Protein AF-V5H718-F1 (afdb_monomer_lite)

InterPro domains:
  IPR001737 Ribosomal RNA adenine methyltransferase KsgA/Erm [PTHR11727] (4-170)
  IPR029063 S-adenosyl-L-methionine-dependent methyltransferase superfamily [G3DSA:3.40.50.150] (1-74)
  IPR029063 S-adenosyl-L-methionine-dependent methyltransferase superfamily [SSF53335] (8-168)

Secondary structure (DSSP, 8-state):
--SSS-GGGGS----EEEEEEHHHHHHHH--TT-TT-SS--HHHHHHHHHEEEEEEEEEEGGGGPSPP--SSSPPPGGGG--SEEEEEEEEE-STHHHHSSSTTHHHHHHHHHHHHHTTTTSBHHHHHTTTSTT-HHHHHHTT--TT-BGGG--HHHHHHHHHHHHTSTTGGGSHHHHHHHHHHS----------

Organism: Ixodes ricinus (NCBI:txid34613)

Radius of gyration: 19.75 Å; chains: 1; bounding box: 57×36×56 Å

pLDDT: mean 84.83, std 15.21, range [43.97, 97.56]

Structure (mmCIF, N/CA/C/O backbone):
data_AF-V5H718-F1
#
_entry.id   AF-V5H718-F1
#
loop_
_atom_site.group_PDB
_atom_site.id
_atom_site.type_symbol
_atom_site.label_atom_id
_atom_site.label_alt_id
_atom_site.label_comp_id
_atom_site.label_asym_id
_atom_site.label_entity_id
_atom_site.label_seq_id
_atom_site.pdbx_PDB_ins_code
_atom_site.Cartn_x
_atom_site.Cartn_y
_atom_site.Cartn_z
_atom_site.occupancy
_atom_site.B_iso_or_equiv
_atom_site.auth_seq_id
_atom_site.auth_comp_id
_atom_site.auth_asym_id
_atom_site.auth_atom_id
_atom_site.pdbx_PDB_model_num
ATOM 1 N N . MET A 1 1 ? 4.525 -4.507 10.103 1.00 49.56 1 MET A N 1
ATOM 2 C CA . MET A 1 1 ? 3.367 -5.102 9.405 1.00 49.56 1 MET A CA 1
ATOM 3 C C . MET A 1 1 ? 3.676 -5.089 7.905 1.00 49.56 1 MET A C 1
ATOM 5 O O . MET A 1 1 ? 3.555 -4.040 7.304 1.00 49.56 1 MET A O 1
ATOM 9 N N . LEU A 1 2 ? 4.215 -6.086 7.214 1.00 60.34 2 LEU A N 1
ATOM 10 C CA . LEU A 1 2 ? 4.594 -7.463 7.500 1.00 60.34 2 LEU A CA 1
ATOM 11 C C . LEU A 1 2 ? 5.748 -7.776 6.507 1.00 60.34 2 LEU A C 1
ATOM 13 O O . LEU A 1 2 ? 5.466 -8.240 5.416 1.00 60.34 2 LEU A O 1
ATOM 17 N N . PRO A 1 3 ? 7.022 -7.424 6.781 1.00 53.25 3 PRO A N 1
ATOM 18 C CA . PRO A 1 3 ? 8.048 -7.437 5.724 1.00 53.25 3 PRO A CA 1
ATOM 19 C C . PRO A 1 3 ? 8.887 -8.722 5.621 1.00 53.25 3 PRO A C 1
ATOM 21 O O . PRO A 1 3 ? 9.646 -8.843 4.671 1.00 53.25 3 PRO A O 1
ATOM 24 N N . GLN A 1 4 ? 8.827 -9.651 6.586 1.00 62.75 4 GLN A N 1
ATOM 25 C CA . GLN A 1 4 ? 9.784 -10.780 6.648 1.00 62.75 4 GLN A CA 1
ATOM 26 C C . GLN A 1 4 ? 9.208 -12.122 7.133 1.00 62.75 4 GLN A C 1
ATOM 28 O O . GLN A 1 4 ? 9.978 -12.999 7.496 1.00 62.75 4 GLN A O 1
ATOM 33 N N . ARG A 1 5 ? 7.875 -12.309 7.197 1.00 70.06 5 ARG A N 1
ATOM 34 C CA . ARG A 1 5 ? 7.277 -13.485 7.885 1.00 70.06 5 ARG A CA 1
ATOM 35 C C . ARG A 1 5 ? 7.959 -13.755 9.242 1.00 70.06 5 ARG A C 1
ATOM 37 O O . ARG A 1 5 ? 8.278 -14.881 9.593 1.00 70.06 5 ARG A O 1
ATOM 44 N N . ALA A 1 6 ? 8.232 -12.683 9.979 1.00 72.69 6 ALA A N 1
ATOM 45 C CA . ALA A 1 6 ? 8.920 -12.717 11.261 1.00 72.69 6 ALA A CA 1
ATOM 46 C C . ALA A 1 6 ? 7.925 -12.480 12.404 1.00 72.69 6 ALA A C 1
ATOM 48 O O . ALA A 1 6 ? 6.798 -12.021 12.178 1.00 72.69 6 ALA A O 1
ATOM 49 N N . SER A 1 7 ? 8.357 -12.735 13.643 1.00 82.81 7 SER A N 1
ATOM 50 C CA . SER A 1 7 ? 7.518 -12.592 14.842 1.00 82.81 7 SER A CA 1
ATOM 51 C C . SER A 1 7 ? 6.233 -13.433 14.717 1.00 82.81 7 SER A C 1
ATOM 53 O O . SER A 1 7 ? 6.289 -14.576 14.272 1.00 82.81 7 SER A O 1
ATOM 55 N N . LEU A 1 8 ? 5.073 -12.880 15.073 1.00 79.94 8 LEU A N 1
ATOM 56 C CA . LEU A 1 8 ? 3.767 -13.541 14.996 1.00 79.94 8 LEU A CA 1
ATOM 57 C C . LEU A 1 8 ? 3.469 -14.110 13.601 1.00 79.94 8 LEU A C 1
ATOM 59 O O . LEU A 1 8 ? 2.869 -15.171 13.469 1.00 79.94 8 LEU A O 1
ATOM 63 N N . PHE A 1 9 ? 3.955 -13.450 12.552 1.00 78.50 9 PHE A N 1
ATOM 64 C CA . PHE A 1 9 ? 3.712 -13.869 11.176 1.00 78.50 9 PHE A CA 1
ATOM 65 C C . PHE A 1 9 ? 4.605 -15.025 10.707 1.00 78.50 9 PHE A C 1
ATOM 67 O O . PHE A 1 9 ? 4.393 -15.534 9.609 1.00 78.50 9 PHE A O 1
ATOM 74 N N . ALA A 1 10 ? 5.581 -15.452 11.517 1.00 80.62 10 ALA A N 1
ATOM 75 C CA . ALA A 1 10 ? 6.346 -16.676 11.264 1.00 80.62 10 ALA A CA 1
ATOM 76 C C . ALA A 1 10 ? 5.495 -17.937 11.470 1.00 80.62 10 ALA A C 1
ATOM 78 O O . ALA A 1 10 ? 5.764 -18.975 10.876 1.00 80.62 10 ALA A O 1
ATOM 79 N N . ILE A 1 11 ? 4.455 -17.837 12.303 1.00 84.19 11 ILE A N 1
ATOM 80 C CA . ILE A 1 11 ? 3.583 -18.958 12.671 1.00 84.19 11 ILE A CA 1
ATOM 81 C C . ILE A 1 11 ? 2.488 -19.169 11.610 1.00 84.19 11 ILE A C 1
ATOM 83 O O . ILE A 1 11 ? 1.939 -20.259 11.481 1.00 84.19 11 ILE A O 1
ATOM 87 N N . GLY A 1 12 ? 2.188 -18.140 10.814 1.00 82.12 12 GLY A N 1
ATOM 88 C CA . GLY A 1 12 ? 1.227 -18.206 9.720 1.00 82.12 12 GLY A CA 1
ATOM 89 C C . GLY A 1 12 ? 0.388 -16.938 9.598 1.00 82.12 12 GLY A C 1
ATOM 90 O O . GLY A 1 12 ? 0.805 -15.843 9.981 1.00 82.12 12 GLY A O 1
ATOM 91 N N . ARG A 1 13 ? -0.816 -17.093 9.039 1.00 85.62 13 ARG A N 1
ATOM 92 C CA . ARG A 1 13 ? -1.807 -16.018 8.918 1.00 85.62 13 ARG A CA 1
ATOM 93 C C . ARG A 1 13 ? -2.633 -15.963 10.199 1.00 85.62 13 ARG A C 1
ATOM 95 O O . ARG A 1 13 ? -3.529 -16.777 10.385 1.00 85.62 13 ARG A O 1
ATOM 102 N N . ILE A 1 14 ? -2.277 -15.038 11.083 1.00 88.81 14 ILE A N 1
ATOM 103 C CA . ILE A 1 14 ? -2.974 -14.811 12.351 1.00 88.81 14 ILE A CA 1
ATOM 104 C C . ILE A 1 14 ? -3.960 -13.662 12.172 1.00 88.81 14 ILE A C 1
ATOM 106 O O . ILE A 1 14 ? -3.570 -12.590 11.707 1.00 88.81 14 ILE A O 1
ATOM 110 N N . ASP A 1 15 ? -5.206 -13.890 12.568 1.00 91.56 15 ASP A N 1
ATOM 111 C CA . ASP A 1 15 ? -6.230 -12.854 12.629 1.00 91.56 15 ASP A CA 1
ATOM 112 C C . ASP A 1 15 ? -6.002 -11.939 13.837 1.00 91.56 15 ASP A C 1
ATOM 114 O O . ASP A 1 15 ? -5.711 -12.395 14.947 1.00 91.56 15 ASP A O 1
ATOM 118 N N . PHE A 1 16 ? -6.151 -10.631 13.632 1.00 93.38 16 PHE A N 1
ATOM 119 C CA . PHE A 1 16 ? -6.025 -9.640 14.695 1.00 93.38 16 PHE A CA 1
ATOM 120 C C . PHE A 1 16 ? -7.381 -9.040 15.017 1.00 93.38 16 PHE A C 1
ATOM 122 O O . PHE A 1 16 ? -8.020 -8.436 14.161 1.00 93.38 16 PHE A O 1
ATOM 129 N N . LEU A 1 17 ? -7.780 -9.132 16.281 1.00 96.19 17 LEU A N 1
ATOM 130 C CA . LEU A 1 17 ? -8.936 -8.426 16.812 1.00 96.19 17 LEU A CA 1
ATOM 131 C C . LEU A 1 17 ? -8.445 -7.278 17.697 1.00 96.19 17 LEU A C 1
ATOM 133 O O . LEU A 1 17 ? -7.919 -7.509 18.785 1.00 96.19 17 LEU A O 1
ATOM 137 N N . LEU A 1 18 ? -8.565 -6.043 17.208 1.00 94.69 18 LEU A N 1
ATOM 138 C CA . LEU A 1 18 ? -7.927 -4.864 17.798 1.00 94.69 18 LEU A CA 1
ATOM 139 C C . LEU A 1 18 ? -8.934 -3.743 18.049 1.00 94.69 18 LEU A C 1
ATOM 141 O O . LEU A 1 18 ? -9.831 -3.502 17.245 1.00 94.69 18 LEU A O 1
ATOM 145 N N . PHE A 1 19 ? -8.724 -2.993 19.129 1.00 93.81 19 PHE A N 1
ATOM 146 C CA . PHE A 1 19 ? -9.369 -1.698 19.325 1.00 93.81 19 PHE A CA 1
ATOM 147 C C . PHE A 1 19 ? -8.480 -0.590 18.763 1.00 93.81 19 PHE A C 1
ATOM 149 O O . PHE A 1 19 ? -7.355 -0.409 19.222 1.00 93.81 19 PHE A O 1
ATOM 156 N N . LEU A 1 20 ? -8.993 0.166 17.795 1.00 92.25 20 LEU A N 1
ATOM 157 C CA . LEU A 1 20 ? -8.300 1.285 17.159 1.00 92.25 20 LEU A CA 1
ATOM 158 C C . LEU A 1 20 ? -8.891 2.620 17.602 1.00 92.25 20 LEU A C 1
ATOM 160 O O . LEU A 1 20 ? -10.105 2.761 17.775 1.00 92.25 20 LEU A O 1
ATOM 164 N N . THR A 1 21 ? -8.036 3.628 17.741 1.00 90.12 21 THR A N 1
ATOM 165 C CA . THR A 1 21 ? -8.489 5.007 17.951 1.00 90.12 21 THR A CA 1
ATOM 166 C C . THR A 1 21 ? -9.212 5.546 16.710 1.00 90.12 21 THR A C 1
ATOM 168 O O . THR A 1 21 ? -9.022 5.049 15.599 1.00 90.12 21 THR A O 1
ATOM 171 N N . GLU A 1 22 ? -10.020 6.601 16.863 1.00 88.75 22 GLU A N 1
ATOM 172 C CA . GLU A 1 22 ? -10.660 7.302 15.730 1.00 88.75 22 GLU A CA 1
ATOM 173 C C . GLU A 1 22 ? -9.638 7.716 14.653 1.00 88.75 22 GLU A C 1
ATOM 175 O O . GLU A 1 22 ? -9.885 7.579 13.453 1.00 88.75 22 GLU A O 1
ATOM 180 N N . THR A 1 23 ? -8.459 8.175 15.078 1.00 87.69 23 THR A N 1
ATOM 181 C CA . THR A 1 23 ? -7.374 8.596 14.186 1.00 87.69 23 THR A CA 1
ATOM 182 C C . THR A 1 23 ? -6.833 7.432 13.357 1.00 87.69 23 THR A C 1
ATOM 184 O O . THR A 1 23 ? -6.714 7.543 12.137 1.00 87.69 23 THR A O 1
ATOM 187 N N . GLU A 1 24 ? -6.524 6.301 13.993 1.00 89.94 24 GLU A N 1
ATOM 188 C CA . GLU A 1 24 ? -6.024 5.105 13.302 1.00 89.94 24 GLU A CA 1
ATOM 189 C C . GLU A 1 24 ? -7.085 4.510 12.379 1.00 89.94 24 GLU A C 1
ATOM 191 O O . GLU A 1 24 ? -6.794 4.192 11.225 1.00 89.94 24 GLU A O 1
ATOM 196 N N . TYR A 1 25 ? -8.331 4.441 12.853 1.00 92.25 25 TYR A N 1
ATOM 197 C CA . TYR A 1 25 ? -9.464 3.997 12.052 1.00 92.25 25 TYR A CA 1
ATOM 198 C C . TYR A 1 25 ? -9.678 4.884 10.820 1.00 92.25 25 TYR A C 1
ATOM 200 O O . TYR A 1 25 ? -9.927 4.378 9.724 1.00 92.25 25 TYR A O 1
ATOM 208 N N . THR A 1 26 ? -9.523 6.203 10.962 1.00 91.56 26 THR A N 1
ATOM 209 C CA . THR A 1 26 ? -9.610 7.147 9.841 1.00 91.56 26 THR A CA 1
ATOM 210 C C . THR A 1 26 ? -8.570 6.829 8.770 1.00 91.56 26 THR A C 1
ATOM 212 O O . THR A 1 26 ? -8.900 6.832 7.587 1.00 91.56 26 THR A O 1
ATOM 215 N N . TYR A 1 27 ? -7.326 6.523 9.149 1.00 91.00 27 TYR A N 1
ATOM 216 C CA . TYR A 1 27 ? -6.298 6.134 8.180 1.00 91.00 27 TYR A CA 1
ATOM 217 C C . TYR A 1 27 ? -6.574 4.771 7.550 1.00 91.00 27 TYR A C 1
ATOM 219 O O . TYR A 1 27 ? -6.368 4.610 6.349 1.00 91.00 27 TYR A O 1
ATOM 227 N N . LEU A 1 28 ? -7.058 3.811 8.332 1.00 91.69 28 LEU A N 1
ATOM 228 C CA . LEU A 1 28 ? -7.386 2.472 7.855 1.00 91.69 28 LEU A CA 1
ATOM 229 C C . LEU A 1 28 ? -8.549 2.484 6.844 1.00 91.69 28 LEU A C 1
ATOM 231 O O . LEU A 1 28 ? -8.499 1.807 5.818 1.00 91.69 28 LEU A O 1
ATOM 235 N N . SER A 1 29 ? -9.575 3.296 7.098 1.00 90.50 29 SER A N 1
ATOM 236 C CA . SER A 1 29 ? -10.768 3.399 6.247 1.00 90.50 29 SER A CA 1
ATOM 237 C C . SER A 1 29 ? -10.584 4.331 5.041 1.00 90.50 29 SER A C 1
ATOM 239 O O . SER A 1 29 ? -11.235 4.123 4.012 1.00 90.50 29 SER A O 1
ATOM 241 N N . ALA A 1 30 ? -9.659 5.299 5.104 1.00 92.44 30 ALA A N 1
ATOM 242 C CA . ALA A 1 30 ? -9.436 6.310 4.064 1.00 92.44 30 ALA A CA 1
ATOM 243 C C . ALA A 1 30 ? -9.254 5.730 2.654 1.00 92.44 30 ALA A C 1
ATOM 245 O O . ALA A 1 30 ? -8.537 4.747 2.456 1.00 92.44 30 ALA A O 1
ATOM 246 N N . SER A 1 31 ? -9.864 6.369 1.657 1.00 90.31 31 SER A N 1
ATOM 247 C CA . SER A 1 31 ? -9.856 5.941 0.253 1.00 90.31 31 SER A CA 1
ATOM 248 C C . SER A 1 31 ? -9.212 6.992 -0.653 1.00 90.31 31 SER A C 1
ATOM 250 O O . SER A 1 31 ? -9.173 8.174 -0.315 1.00 90.31 31 SER A O 1
ATOM 252 N N . ASN A 1 32 ? -8.761 6.580 -1.839 1.00 88.19 32 ASN A N 1
ATOM 253 C CA . ASN A 1 32 ? -8.206 7.470 -2.865 1.00 88.19 32 ASN A CA 1
ATOM 254 C C . ASN A 1 32 ? -9.241 8.452 -3.454 1.00 88.19 32 ASN A C 1
ATOM 256 O O . ASN A 1 32 ? -8.874 9.367 -4.184 1.00 88.19 32 ASN A O 1
ATOM 260 N N . SER A 1 33 ? -10.527 8.301 -3.120 1.00 84.19 33 SER A N 1
ATOM 261 C CA . SER A 1 33 ? -11.580 9.278 -3.424 1.00 84.19 33 SER A CA 1
ATOM 262 C C . SER A 1 33 ? -11.499 10.556 -2.576 1.00 84.19 33 SER A C 1
ATOM 264 O O . SER A 1 33 ? -12.182 11.532 -2.876 1.00 84.19 33 SER A O 1
ATOM 266 N N . ASP A 1 34 ? -10.677 10.585 -1.521 1.00 76.38 34 ASP A N 1
ATOM 267 C CA . ASP A 1 34 ? -10.465 11.785 -0.710 1.00 76.38 34 ASP A CA 1
ATOM 268 C C . ASP A 1 34 ? -9.646 12.835 -1.486 1.00 76.38 34 ASP A C 1
ATOM 270 O O . ASP A 1 34 ? -8.415 12.883 -1.413 1.00 76.38 34 ASP A O 1
ATOM 274 N N . HIS A 1 35 ? -10.339 13.743 -2.180 1.00 66.25 35 HIS A N 1
ATOM 275 C CA . HIS A 1 35 ? -9.762 14.722 -3.117 1.00 66.25 35 HIS A CA 1
ATOM 276 C C . HIS A 1 35 ? -8.683 15.669 -2.551 1.00 66.25 35 HIS A C 1
ATOM 278 O O . HIS A 1 35 ? -7.984 16.327 -3.316 1.00 66.25 35 HIS A O 1
ATOM 284 N N . ASN A 1 36 ? -8.512 15.738 -1.226 1.00 78.62 36 ASN A N 1
ATOM 285 C CA . ASN A 1 36 ? -7.551 16.632 -0.568 1.00 78.62 36 ASN A CA 1
ATOM 286 C C . ASN A 1 36 ? -6.322 15.914 0.007 1.00 78.62 36 ASN A C 1
ATOM 288 O O . ASN A 1 36 ? -5.543 16.527 0.739 1.00 78.62 36 ASN A O 1
ATOM 292 N N . PHE A 1 37 ? -6.174 14.610 -0.240 1.00 83.38 37 PHE A N 1
ATOM 293 C CA . PHE A 1 37 ? -5.067 13.780 0.244 1.00 83.38 37 PHE A CA 1
ATOM 294 C C . PHE A 1 37 ? -4.883 13.737 1.775 1.00 83.38 37 PHE A C 1
ATOM 296 O O . PHE A 1 37 ? -3.923 13.141 2.241 1.00 83.38 37 PHE A O 1
ATOM 303 N N . LYS A 1 38 ? -5.744 14.351 2.597 1.00 84.06 38 LYS A N 1
ATOM 304 C CA . LYS A 1 38 ? -5.493 14.542 4.043 1.00 84.06 38 LYS A CA 1
ATOM 305 C C . LYS A 1 38 ? -5.363 13.228 4.823 1.00 84.06 38 LYS A C 1
ATOM 307 O O . LYS A 1 38 ? -4.518 13.124 5.715 1.00 84.06 38 LYS A O 1
ATOM 312 N N . LYS A 1 39 ? -6.217 12.258 4.490 1.00 88.44 39 LYS A N 1
ATOM 313 C CA . LYS A 1 39 ? -6.398 11.010 5.240 1.00 88.44 39 LYS A CA 1
ATOM 314 C C . LYS A 1 39 ? -5.764 9.811 4.542 1.00 88.44 39 LYS A C 1
ATOM 316 O O . LYS A 1 39 ? -5.115 9.016 5.203 1.00 88.44 39 LYS A O 1
ATOM 321 N N . TYR A 1 40 ? -5.898 9.707 3.223 1.00 93.50 40 TYR A N 1
ATOM 322 C CA . TYR A 1 40 ? -5.344 8.588 2.465 1.00 93.50 40 TYR A CA 1
ATOM 323 C C . TYR A 1 40 ? -3.810 8.631 2.437 1.00 93.50 40 TYR A C 1
ATOM 325 O O . TYR A 1 40 ? -3.227 9.576 1.901 1.00 93.50 40 TYR A O 1
ATOM 333 N N . ARG A 1 41 ? -3.159 7.639 3.055 1.00 92.75 41 ARG A N 1
ATOM 334 C CA . ARG A 1 41 ? -1.698 7.551 3.238 1.00 92.75 41 ARG A CA 1
ATOM 335 C C . ARG A 1 41 ? -1.160 6.182 2.816 1.00 92.75 41 ARG A C 1
ATOM 337 O O . ARG A 1 41 ? -1.918 5.286 2.458 1.00 92.75 41 ARG A O 1
ATOM 344 N N . ASP A 1 42 ? 0.158 6.024 2.874 1.00 94.50 42 ASP A N 1
ATOM 345 C CA . ASP A 1 42 ? 0.849 4.745 2.675 1.00 94.50 42 ASP A CA 1
ATOM 346 C C . ASP A 1 42 ? 0.247 3.627 3.538 1.00 94.50 42 ASP A C 1
ATOM 348 O O . ASP A 1 42 ? -0.090 2.564 3.024 1.00 94.50 42 ASP A O 1
ATOM 352 N N . VAL A 1 43 ? 0.004 3.894 4.825 1.00 92.75 43 VAL A N 1
ATOM 353 C CA . VAL A 1 43 ? -0.614 2.927 5.743 1.00 92.75 43 VAL A CA 1
ATOM 354 C C . VAL A 1 43 ? -2.024 2.518 5.308 1.00 92.75 43 VAL A C 1
ATOM 356 O O . VAL A 1 43 ? -2.378 1.353 5.454 1.00 92.75 43 VAL A O 1
ATOM 359 N N . SER A 1 44 ? -2.805 3.426 4.710 1.00 94.62 44 SER A N 1
ATOM 360 C CA . SER A 1 44 ? -4.138 3.121 4.168 1.00 94.62 44 SER A CA 1
ATOM 361 C C . SER A 1 44 ? -4.056 2.085 3.048 1.00 94.62 44 SER A C 1
ATOM 363 O O . SER A 1 44 ? -4.872 1.169 2.981 1.00 94.62 44 SER A O 1
ATOM 365 N N . ILE A 1 45 ? -3.053 2.224 2.176 1.00 95.19 45 ILE A N 1
ATOM 366 C CA . ILE A 1 45 ? -2.790 1.278 1.089 1.00 95.19 45 ILE A CA 1
ATOM 367 C C . ILE A 1 45 ? -2.320 -0.056 1.660 1.00 95.19 45 ILE A C 1
ATOM 369 O O . ILE A 1 45 ? -2.870 -1.091 1.302 1.00 95.19 45 ILE A O 1
ATOM 373 N N . LEU A 1 46 ? -1.334 -0.034 2.560 1.00 93.81 46 LEU A N 1
ATOM 374 C CA . LEU A 1 46 ? -0.744 -1.245 3.130 1.00 93.81 46 LEU A CA 1
ATOM 375 C C . LEU A 1 46 ? -1.783 -2.093 3.866 1.00 93.81 46 LEU A C 1
ATOM 377 O O . LEU A 1 46 ? -1.841 -3.296 3.634 1.00 93.81 46 LEU A O 1
ATOM 381 N N . TYR A 1 47 ? -2.648 -1.484 4.686 1.00 93.00 47 TYR A N 1
ATOM 382 C CA . TYR A 1 47 ? -3.725 -2.219 5.352 1.00 93.00 47 TYR A CA 1
ATOM 383 C C . TYR A 1 47 ? -4.651 -2.904 4.344 1.00 93.00 47 TYR A C 1
ATOM 385 O O . TYR A 1 47 ? -4.903 -4.096 4.471 1.00 93.00 47 TYR A O 1
ATOM 393 N N . LYS A 1 48 ? -5.097 -2.180 3.312 1.00 93.31 48 LYS A N 1
ATOM 394 C CA . LYS A 1 48 ? -6.025 -2.701 2.294 1.00 93.31 48 LYS A CA 1
ATOM 395 C C . LYS A 1 48 ? -5.394 -3.719 1.342 1.00 93.31 48 LYS A C 1
ATOM 397 O O . LYS A 1 48 ? -6.102 -4.523 0.744 1.00 93.31 48 LYS A O 1
ATOM 402 N N . LEU A 1 49 ? -4.075 -3.673 1.159 1.00 92.06 49 LEU A N 1
ATOM 403 C CA . LEU A 1 49 ? -3.354 -4.689 0.395 1.00 92.06 49 LEU A CA 1
ATOM 404 C C . LEU A 1 49 ? -3.121 -5.954 1.213 1.00 92.06 49 LEU A C 1
ATOM 406 O O . LEU A 1 49 ? -3.172 -7.040 0.647 1.00 92.06 49 LEU A O 1
ATOM 410 N N . PHE A 1 50 ? -2.831 -5.823 2.508 1.00 90.31 50 PHE A N 1
ATOM 411 C CA . PHE A 1 50 ? -2.355 -6.948 3.314 1.00 90.31 50 PHE A CA 1
ATOM 412 C C . PHE A 1 50 ? -3.454 -7.659 4.092 1.00 90.31 50 PHE A C 1
ATOM 414 O O . PHE A 1 50 ? -3.278 -8.827 4.438 1.00 90.31 50 PHE A O 1
ATOM 421 N N . PHE A 1 51 ? -4.566 -6.982 4.363 1.00 92.12 51 PHE A N 1
ATOM 422 C CA . PHE A 1 51 ? -5.622 -7.502 5.215 1.00 92.12 51 PHE A CA 1
ATOM 423 C C . PHE A 1 51 ? -6.996 -7.347 4.575 1.00 92.12 51 PHE A C 1
ATOM 425 O O . PHE A 1 51 ? -7.296 -6.329 3.947 1.00 92.12 51 PHE A O 1
ATOM 432 N N . ASP A 1 52 ? -7.841 -8.339 4.824 1.00 93.50 52 ASP A N 1
ATOM 433 C CA . ASP A 1 52 ? -9.285 -8.189 4.794 1.00 93.50 52 ASP A CA 1
ATOM 434 C C . ASP A 1 52 ? -9.704 -7.547 6.118 1.00 93.50 52 ASP A C 1
ATOM 436 O O . ASP A 1 52 ? -9.286 -7.979 7.195 1.00 93.50 52 ASP A O 1
ATOM 440 N N . ILE A 1 53 ? -10.456 -6.450 6.033 1.00 95.31 53 ILE A N 1
ATOM 441 C CA . ILE A 1 53 ? -10.732 -5.589 7.183 1.00 95.31 53 ILE A CA 1
ATOM 442 C C . ILE A 1 53 ? -12.227 -5.540 7.445 1.00 95.31 53 ILE A C 1
ATOM 444 O O . ILE A 1 53 ? -12.997 -5.071 6.606 1.00 95.31 53 ILE A O 1
ATOM 448 N N . GLU A 1 54 ? -12.618 -5.944 8.646 1.00 96.69 54 GLU A N 1
ATOM 449 C CA . GLU A 1 54 ? -13.999 -5.945 9.104 1.00 96.69 54 GLU A CA 1
ATOM 450 C C . GLU A 1 54 ? -14.139 -5.082 10.365 1.00 96.69 54 GLU A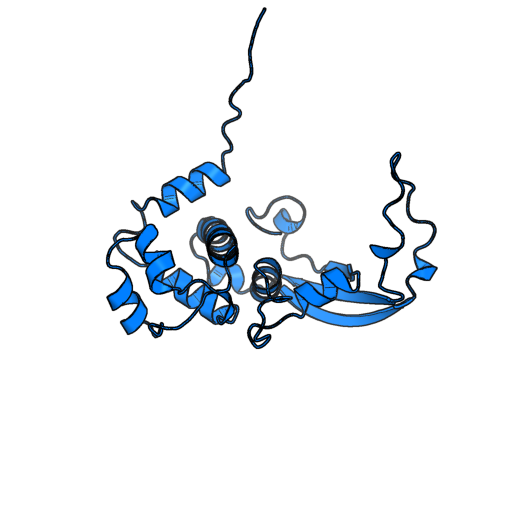 C 1
ATOM 452 O O . GLU A 1 54 ? -13.377 -5.203 11.324 1.00 96.69 54 GLU A O 1
ATOM 457 N N . VAL A 1 55 ? -15.116 -4.173 10.373 1.00 95.94 55 VAL A N 1
ATOM 458 C CA . VAL A 1 55 ? -15.387 -3.294 11.519 1.00 95.94 55 VAL A CA 1
ATOM 459 C C . VAL A 1 55 ? -16.556 -3.872 12.296 1.00 95.94 55 VAL A C 1
ATOM 461 O O . VAL A 1 55 ? -17.692 -3.816 11.834 1.00 95.94 55 VAL A O 1
ATOM 464 N N . LEU A 1 56 ? -16.279 -4.401 13.484 1.00 96.62 56 LEU A N 1
ATOM 465 C CA . LEU A 1 56 ? -17.278 -5.106 14.287 1.00 96.62 56 LEU A CA 1
ATOM 466 C C . LEU A 1 56 ? -18.145 -4.158 15.119 1.00 96.62 56 LEU A C 1
ATOM 468 O O . LEU A 1 56 ? -19.289 -4.472 15.433 1.00 96.62 56 LEU A O 1
ATOM 472 N N . GLY A 1 57 ? -17.619 -2.992 15.498 1.00 94.69 57 GLY A N 1
ATOM 473 C CA . GLY A 1 57 ? -18.397 -2.022 16.261 1.00 94.69 57 GLY A CA 1
ATOM 474 C C . GLY A 1 57 ? -17.575 -0.904 16.881 1.00 94.69 57 GLY A C 1
ATOM 475 O O . GLY A 1 57 ? -16.378 -0.761 16.626 1.00 94.69 57 GLY A O 1
ATOM 476 N N . LYS A 1 58 ? -18.244 -0.099 17.711 1.00 95.00 58 LYS A N 1
ATOM 477 C CA . LYS A 1 58 ? -17.635 0.991 18.477 1.00 95.00 58 LYS A CA 1
ATOM 478 C C . LYS A 1 58 ? -17.835 0.770 19.967 1.00 95.00 58 LYS A C 1
ATOM 480 O O . LYS A 1 58 ? -18.885 0.289 20.385 1.00 95.00 58 LYS A O 1
ATOM 485 N N . VAL A 1 59 ? -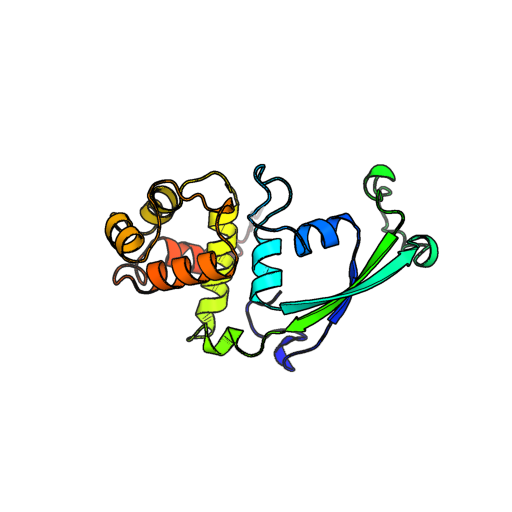16.833 1.136 20.753 1.00 92.50 59 VAL A N 1
ATOM 486 C CA . VAL A 1 59 ? -16.836 0.989 22.208 1.00 92.50 59 VAL A CA 1
ATOM 487 C C . VAL A 1 59 ? -16.402 2.304 22.857 1.00 92.50 59 VAL A C 1
ATOM 489 O O . VAL A 1 59 ? -15.428 2.905 22.395 1.00 92.50 59 VAL A O 1
ATOM 492 N N . PRO A 1 60 ? -17.066 2.762 23.937 1.00 91.31 60 PRO A N 1
ATOM 493 C CA . PRO A 1 60 ? -16.650 3.966 24.643 1.00 91.31 60 PRO A CA 1
ATOM 494 C C . PRO A 1 60 ? -15.208 3.861 25.138 1.00 91.31 60 PRO A C 1
ATOM 496 O O . PRO A 1 60 ? -14.834 2.905 25.820 1.00 91.31 60 PRO A O 1
ATOM 499 N N . ARG A 1 61 ? -14.404 4.892 24.864 1.00 85.12 61 ARG A N 1
ATOM 500 C CA . ARG A 1 61 ? -12.996 4.930 25.285 1.00 85.12 61 ARG A CA 1
ATOM 501 C C . ARG A 1 61 ? -12.826 4.886 26.807 1.00 85.12 61 ARG A C 1
ATOM 503 O O . ARG A 1 61 ? -11.806 4.407 27.294 1.00 85.12 61 ARG A O 1
ATOM 510 N N . ALA A 1 62 ? -13.828 5.347 27.555 1.00 85.12 62 ALA A N 1
ATOM 511 C CA . ALA A 1 62 ? -13.830 5.327 29.016 1.00 85.12 62 ALA A CA 1
ATOM 512 C C . ALA A 1 62 ? -13.608 3.921 29.609 1.00 85.12 62 ALA A C 1
ATOM 514 O O . ALA A 1 62 ? -13.067 3.817 30.704 1.00 85.12 62 ALA A O 1
ATOM 515 N N . LEU A 1 63 ? -13.956 2.851 28.878 1.00 86.94 63 LEU A N 1
ATOM 516 C CA . LEU A 1 63 ? -13.750 1.467 29.324 1.00 86.94 63 LEU A CA 1
ATOM 517 C C . LEU A 1 63 ? -12.277 1.023 29.327 1.00 86.94 63 LEU A C 1
ATOM 519 O O . LEU A 1 63 ? -11.957 -0.015 29.891 1.00 86.94 63 LEU A O 1
ATOM 523 N N . PHE A 1 64 ? -11.381 1.800 28.715 1.00 83.62 64 PHE A N 1
ATOM 524 C CA . PHE A 1 64 ? -9.945 1.511 28.634 1.00 83.62 64 PHE A CA 1
ATOM 525 C C . PHE A 1 64 ? -9.122 2.323 29.649 1.00 83.62 64 PHE A C 1
ATOM 527 O O . PHE A 1 64 ? -7.896 2.370 29.555 1.00 83.62 64 PHE A O 1
ATOM 534 N N . LEU A 1 65 ? -9.783 3.018 30.583 1.00 80.38 65 LEU A N 1
ATOM 535 C CA . LEU A 1 65 ? -9.133 3.816 31.622 1.00 80.38 65 LEU A CA 1
ATOM 536 C C . LEU A 1 65 ? -8.950 3.007 32.923 1.00 80.38 65 LEU A C 1
ATOM 538 O O . LEU A 1 65 ? -9.835 2.227 33.271 1.00 80.38 65 LEU A O 1
ATOM 542 N N . PRO A 1 66 ? -7.864 3.241 33.687 1.00 75.12 66 PRO A N 1
ATOM 543 C CA . PRO A 1 66 ? -6.756 4.145 33.382 1.00 75.12 66 PRO A CA 1
ATOM 544 C C . PRO A 1 66 ? -5.799 3.540 32.346 1.00 75.12 66 PRO A C 1
ATOM 546 O O . PRO A 1 66 ? -5.474 2.357 32.389 1.00 75.12 66 PRO A O 1
ATOM 549 N N . LEU A 1 67 ? -5.308 4.373 31.426 1.00 67.56 67 LEU A N 1
ATOM 550 C CA . LEU A 1 67 ? -4.207 3.965 30.556 1.00 67.56 67 LEU A CA 1
ATOM 551 C C . LEU A 1 67 ? -2.927 3.847 31.400 1.00 67.56 67 LEU A C 1
ATOM 553 O O . LEU A 1 67 ? -2.748 4.658 32.315 1.00 67.56 67 LEU A O 1
ATOM 557 N N . PRO A 1 68 ? -2.026 2.893 31.095 1.00 64.69 68 PRO A N 1
ATOM 558 C CA . PRO A 1 68 ? -0.735 2.803 31.764 1.00 64.69 68 PRO A CA 1
ATOM 559 C C . PRO A 1 68 ? -0.043 4.167 31.722 1.00 64.69 68 PRO A C 1
ATOM 561 O O . PRO A 1 68 ? 0.120 4.750 30.644 1.00 64.69 68 PRO A O 1
ATOM 564 N N . GLN A 1 69 ? 0.324 4.702 32.887 1.00 57.97 69 GLN A N 1
ATOM 565 C CA . GLN A 1 69 ? 1.084 5.943 32.954 1.00 57.97 69 GLN A CA 1
ATOM 566 C C . GLN A 1 69 ? 2.437 5.680 32.292 1.00 57.97 69 GLN A C 1
ATOM 568 O O . GLN A 1 69 ? 3.252 4.927 32.815 1.00 57.97 69 GLN A O 1
ATOM 573 N N . LYS A 1 70 ? 2.680 6.266 31.116 1.00 58.88 70 LYS A N 1
ATOM 574 C CA . LYS A 1 70 ? 4.057 6.392 30.635 1.00 58.88 70 LYS A CA 1
ATOM 575 C C . LYS A 1 70 ? 4.779 7.290 31.637 1.00 58.88 70 LYS A C 1
ATOM 577 O O . LYS A 1 70 ? 4.293 8.389 31.896 1.00 58.88 70 LYS A O 1
ATOM 582 N N . GLU A 1 71 ? 5.906 6.845 32.183 1.00 49.34 71 GLU A N 1
ATOM 583 C CA . GLU A 1 71 ? 6.823 7.724 32.912 1.00 49.34 71 GLU A CA 1
ATOM 584 C C . GLU A 1 71 ? 7.295 8.820 31.940 1.00 49.34 71 GLU A C 1
ATOM 586 O O . GLU A 1 71 ? 8.141 8.600 31.076 1.00 49.34 71 GLU A O 1
ATOM 591 N N . GLY A 1 72 ? 6.638 9.980 31.969 1.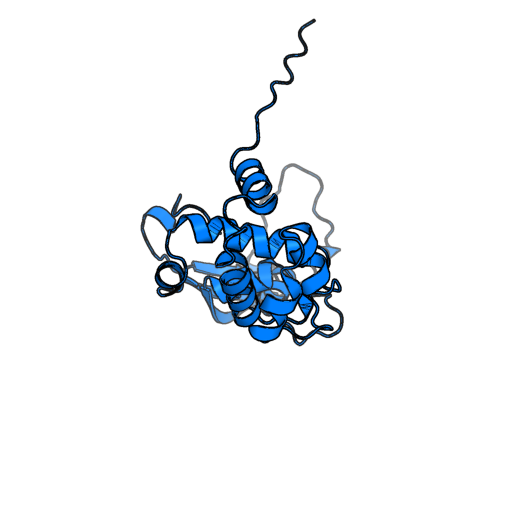00 61.56 72 GLY A N 1
ATOM 592 C CA . GLY A 1 72 ? 6.843 11.049 30.996 1.00 61.56 72 GLY A CA 1
ATOM 593 C C . GLY A 1 72 ? 5.653 12.002 30.902 1.00 61.56 72 GLY A C 1
ATOM 594 O O . GLY A 1 72 ? 4.596 11.770 31.487 1.00 61.56 72 GLY A O 1
ATOM 595 N N . LYS A 1 73 ? 5.837 13.111 30.170 1.00 53.53 73 LYS A N 1
ATOM 596 C CA . LYS A 1 73 ? 4.800 14.136 29.958 1.00 53.53 73 LYS A CA 1
ATOM 597 C C . LYS A 1 73 ? 3.495 13.468 29.518 1.00 53.53 73 LYS A C 1
ATOM 599 O O . LYS A 1 73 ? 3.492 12.744 28.521 1.00 53.53 73 LYS A O 1
ATOM 604 N N . MET A 1 74 ? 2.405 13.728 30.249 1.00 53.19 74 MET A N 1
ATOM 605 C CA . MET A 1 74 ? 1.072 13.296 29.833 1.00 53.19 74 MET A CA 1
ATOM 606 C C . MET A 1 74 ? 0.850 13.736 28.381 1.00 53.19 74 MET A C 1
ATOM 608 O O . MET A 1 74 ? 1.092 14.908 28.071 1.00 53.19 74 MET A O 1
ATOM 612 N N . PRO A 1 75 ? 0.437 12.827 27.480 1.00 52.19 75 PRO A N 1
ATOM 613 C CA . PRO A 1 75 ? 0.054 13.236 26.142 1.00 52.19 75 PRO A CA 1
ATOM 614 C C . PRO A 1 75 ? -1.073 14.261 26.269 1.00 52.19 75 PRO A C 1
ATOM 616 O O . PRO A 1 75 ? -1.989 14.078 27.073 1.00 52.19 75 PRO A O 1
ATOM 619 N N . ASP A 1 76 ? -0.973 15.350 25.505 1.00 49.00 76 ASP A N 1
ATOM 620 C CA . ASP A 1 76 ? -1.984 16.404 25.473 1.00 49.00 76 ASP A CA 1
ATOM 621 C C . ASP A 1 76 ? -3.368 15.757 25.314 1.00 49.00 76 ASP A C 1
ATOM 623 O O . ASP A 1 76 ? -3.586 14.927 24.427 1.00 49.00 76 ASP A O 1
ATOM 627 N N . GLN A 1 77 ? -4.304 16.106 26.195 1.00 51.09 77 GLN A N 1
ATOM 628 C CA . GLN A 1 77 ? -5.654 15.546 26.234 1.00 51.09 77 GLN A CA 1
ATOM 629 C C . GLN A 1 77 ? -6.394 15.761 24.898 1.00 51.09 77 GLN A C 1
ATOM 631 O O . GLN A 1 77 ? -7.295 14.999 24.554 1.00 51.09 77 GLN A O 1
ATOM 636 N N . ARG A 1 78 ? -5.932 16.727 24.089 1.00 49.50 78 ARG A N 1
ATOM 637 C CA . ARG A 1 78 ? -6.367 16.994 22.707 1.00 49.50 78 ARG A CA 1
ATOM 638 C C . ARG A 1 78 ? -5.922 15.942 21.684 1.00 49.50 78 ARG A C 1
ATOM 640 O O . ARG A 1 78 ? -6.574 15.783 20.662 1.00 49.50 78 ARG A O 1
ATOM 647 N N . MET A 1 79 ? -4.852 15.183 21.938 1.00 47.72 79 MET A N 1
ATOM 648 C CA . MET A 1 79 ? -4.455 14.038 21.096 1.00 47.72 79 MET A CA 1
ATOM 649 C C . MET A 1 79 ? -5.373 12.823 21.286 1.00 47.72 79 MET A C 1
ATOM 651 O O . MET A 1 79 ? -5.281 11.840 20.550 1.00 47.72 79 MET A O 1
ATOM 655 N N . CYS A 1 80 ? -6.262 12.881 22.278 1.00 52.84 80 CYS A N 1
ATOM 656 C CA . CYS A 1 80 ? -7.178 11.817 22.655 1.00 52.84 80 CYS A CA 1
ATOM 657 C C . CYS A 1 80 ? -8.619 12.067 22.168 1.00 52.84 80 CYS A C 1
ATOM 659 O O . CYS A 1 80 ? -9.560 11.621 22.814 1.00 52.84 80 CYS A O 1
ATOM 661 N N . ASP A 1 81 ? -8.780 12.744 21.030 1.00 54.47 81 ASP A N 1
ATOM 662 C CA . ASP A 1 81 ? -10.028 13.366 20.541 1.00 54.47 81 ASP A CA 1
ATOM 663 C C . ASP A 1 81 ? -11.198 12.397 20.229 1.00 54.47 81 ASP A C 1
ATOM 665 O O . ASP A 1 81 ? -12.337 12.805 20.024 1.00 54.47 81 ASP A O 1
ATOM 669 N N . GLY A 1 82 ? -10.960 11.082 20.228 1.00 62.38 82 GLY A N 1
ATOM 670 C CA . GLY A 1 82 ? -12.016 10.082 20.051 1.00 62.38 82 GLY A CA 1
ATOM 671 C C . GLY A 1 82 ? -12.664 9.666 21.374 1.00 62.38 82 GLY A C 1
ATOM 672 O O . GLY A 1 82 ? -12.031 8.977 22.176 1.00 62.38 82 GLY A O 1
ATOM 673 N N . GLN A 1 83 ? -13.951 9.988 21.571 1.00 78.00 83 GLN A N 1
ATOM 674 C CA . GLN A 1 83 ? -14.781 9.408 22.649 1.00 78.00 83 GLN A CA 1
ATOM 675 C C . GLN A 1 83 ? -15.041 7.900 22.454 1.00 78.00 83 GLN A C 1
ATOM 677 O O . GLN A 1 83 ? -15.480 7.211 23.377 1.00 78.00 83 GLN A O 1
ATOM 682 N N . GLN A 1 84 ? -14.774 7.391 21.251 1.00 87.62 84 GLN A N 1
ATOM 683 C CA . GLN A 1 84 ? -15.050 6.028 20.819 1.00 87.62 84 GLN A CA 1
ATOM 684 C C . GLN A 1 84 ? -13.765 5.356 20.320 1.00 87.62 84 GLN A C 1
ATOM 686 O O . GLN A 1 84 ? -12.896 5.993 19.723 1.00 87.62 84 GLN A O 1
ATOM 691 N N . MET A 1 85 ? -13.678 4.054 20.558 1.00 92.12 85 MET A N 1
ATOM 692 C CA . MET A 1 85 ? -12.710 3.134 19.970 1.00 92.12 85 MET A CA 1
ATOM 693 C C . MET A 1 85 ? -13.442 2.250 18.961 1.00 92.12 85 MET A C 1
ATOM 695 O O . MET A 1 85 ? -14.601 1.901 19.180 1.00 92.12 85 MET A O 1
ATOM 699 N N . HIS A 1 86 ? -12.784 1.865 17.874 1.00 94.56 86 HIS A N 1
ATOM 700 C CA . HIS A 1 86 ? -13.339 0.954 16.874 1.00 94.56 86 HIS A CA 1
ATOM 701 C C . HIS A 1 86 ? -12.793 -0.448 17.097 1.00 94.56 86 HIS A C 1
ATOM 703 O O . HIS A 1 86 ? -11.580 -0.629 17.089 1.00 94.56 86 HIS A O 1
ATOM 709 N N . LEU A 1 87 ? -13.671 -1.433 17.268 1.00 96.62 87 LEU A N 1
ATOM 710 C CA . LEU A 1 87 ? -13.282 -2.837 17.248 1.00 96.62 87 LEU A CA 1
ATOM 711 C C . LEU A 1 87 ? -13.163 -3.286 15.792 1.00 96.62 87 LEU A C 1
ATOM 713 O O . LEU A 1 87 ? -14.146 -3.259 15.048 1.00 96.62 87 LEU A O 1
ATOM 717 N N . VAL A 1 88 ? -11.957 -3.670 15.392 1.00 97.31 88 VAL A N 1
ATOM 718 C CA . VAL A 1 88 ? -11.620 -4.043 14.021 1.00 97.31 88 VAL A CA 1
ATOM 719 C C . VAL A 1 88 ? -10.998 -5.431 14.013 1.00 97.31 88 VAL A C 1
ATOM 721 O O . VAL A 1 88 ? -10.093 -5.723 14.794 1.00 97.31 88 VAL A O 1
ATOM 724 N N . HIS A 1 89 ? -11.494 -6.267 13.114 1.00 97.19 89 HIS A N 1
ATOM 725 C CA . HIS A 1 89 ? -10.957 -7.576 12.796 1.00 97.19 89 HIS A CA 1
ATOM 726 C C . HIS A 1 89 ? -10.137 -7.471 11.501 1.00 97.19 89 HIS A C 1
ATOM 728 O O . HIS A 1 89 ? -10.620 -6.962 10.489 1.00 97.19 89 HIS A O 1
ATOM 734 N N . LEU A 1 90 ? -8.867 -7.874 11.561 1.00 95.12 90 LEU A N 1
ATOM 735 C CA . LEU A 1 90 ? -7.919 -7.844 10.449 1.00 95.12 90 LEU A CA 1
ATOM 736 C C . LEU A 1 90 ? -7.463 -9.266 10.137 1.00 95.12 90 LEU A C 1
ATOM 738 O O . LEU A 1 90 ? -6.730 -9.861 10.930 1.00 95.12 90 LEU A O 1
ATOM 742 N N . SER A 1 91 ? -7.815 -9.757 8.956 1.00 92.69 91 SER A N 1
ATOM 743 C CA . SER A 1 91 ? -7.414 -11.080 8.483 1.00 92.69 91 SER A CA 1
ATOM 744 C C . SER A 1 91 ? -6.349 -10.964 7.399 1.00 92.69 91 SER A C 1
ATOM 746 O O . SER A 1 91 ? -6.605 -10.332 6.376 1.00 92.69 91 SER A O 1
ATOM 748 N N . PRO A 1 92 ? -5.140 -11.535 7.569 1.00 90.38 92 PRO A N 1
ATOM 749 C CA . PRO A 1 92 ? -4.123 -11.496 6.527 1.00 90.38 92 PRO A CA 1
ATOM 750 C C . PRO A 1 92 ? -4.606 -12.196 5.255 1.00 90.38 92 PRO A C 1
ATOM 752 O O . PRO A 1 92 ? -4.968 -13.382 5.278 1.00 90.38 92 PRO A O 1
ATOM 755 N N . ARG A 1 93 ? -4.539 -11.475 4.136 1.00 88.75 93 ARG A N 1
ATOM 756 C CA . ARG A 1 93 ? -4.907 -11.992 2.817 1.00 88.75 93 ARG A CA 1
ATOM 757 C C . ARG A 1 93 ? -4.023 -13.174 2.422 1.00 88.75 93 ARG A C 1
ATOM 759 O O . ARG A 1 93 ? -2.798 -13.113 2.539 1.00 88.75 93 ARG A O 1
ATOM 766 N N . SER A 1 94 ? -4.638 -14.264 1.961 1.00 84.62 94 SER A N 1
ATOM 767 C CA . SER A 1 94 ? -3.912 -15.469 1.535 1.00 84.62 94 SER A CA 1
ATOM 768 C C . SER A 1 94 ? -3.198 -15.288 0.199 1.00 84.62 94 SER A C 1
ATOM 770 O O . SER A 1 94 ? -2.097 -15.800 0.034 1.00 84.62 94 SER A O 1
ATOM 772 N N . ASP A 1 95 ? -3.793 -14.526 -0.717 1.00 85.06 95 ASP A N 1
ATOM 773 C CA . ASP A 1 95 ? -3.315 -14.333 -2.089 1.00 85.06 95 ASP A CA 1
ATOM 774 C C . ASP A 1 95 ? -2.124 -13.371 -2.203 1.00 85.06 95 ASP A C 1
ATOM 776 O O . ASP A 1 95 ? -1.483 -13.292 -3.248 1.00 85.06 95 ASP A O 1
ATOM 780 N N . LEU A 1 96 ? -1.796 -12.640 -1.133 1.00 76.06 96 LEU A N 1
ATOM 781 C CA . LEU A 1 96 ? -0.746 -11.622 -1.148 1.00 76.06 96 LEU A CA 1
ATOM 782 C C . LEU A 1 96 ? 0.624 -12.187 -1.554 1.00 76.06 96 LEU A C 1
ATOM 784 O O . LEU A 1 96 ? 1.358 -11.530 -2.289 1.00 76.06 96 LEU A O 1
ATOM 788 N N . PHE A 1 97 ? 0.973 -13.382 -1.072 1.00 72.31 97 PHE A N 1
ATOM 789 C CA . PHE A 1 97 ? 2.263 -14.006 -1.380 1.00 72.31 97 PHE A CA 1
ATOM 790 C C . PHE A 1 97 ? 2.292 -14.615 -2.780 1.00 72.31 97 PHE A C 1
ATOM 792 O O . PHE A 1 97 ? 3.313 -14.520 -3.446 1.00 72.31 97 PHE A O 1
ATOM 799 N N . ASP A 1 98 ? 1.168 -15.145 -3.263 1.00 75.44 98 ASP A N 1
ATOM 800 C CA . ASP A 1 98 ? 1.055 -15.635 -4.644 1.00 75.44 98 ASP A CA 1
ATOM 801 C C . ASP A 1 98 ? 1.185 -14.475 -5.647 1.00 75.44 98 ASP A C 1
ATOM 803 O O . ASP A 1 98 ? 1.692 -14.614 -6.757 1.00 75.44 98 ASP A O 1
ATOM 807 N N . ILE A 1 99 ? 0.741 -13.286 -5.233 1.00 71.62 99 ILE A N 1
ATOM 808 C CA . ILE A 1 99 ? 0.842 -12.031 -5.978 1.00 71.62 99 ILE A CA 1
ATOM 809 C C . ILE A 1 99 ? 2.279 -11.476 -6.005 1.00 71.62 99 ILE A C 1
ATOM 811 O O . ILE A 1 99 ? 2.591 -10.701 -6.921 1.00 71.62 99 ILE A O 1
ATOM 815 N N . LEU A 1 100 ? 3.117 -11.842 -5.030 1.00 72.69 100 LEU A N 1
ATOM 816 C CA . LEU A 1 100 ? 4.455 -11.303 -4.769 1.00 72.69 100 LEU A CA 1
ATOM 817 C C . LEU A 1 100 ? 5.490 -12.435 -4.728 1.00 72.69 100 LEU A C 1
ATOM 819 O O . LEU A 1 100 ? 6.014 -12.776 -3.670 1.00 72.69 100 LEU A O 1
ATOM 823 N N . ASP A 1 101 ? 5.781 -12.990 -5.901 1.00 68.75 101 ASP A N 1
ATOM 824 C CA . ASP A 1 101 ? 6.858 -13.957 -6.114 1.00 68.75 101 ASP A CA 1
ATOM 825 C C . ASP A 1 101 ? 8.065 -13.253 -6.778 1.00 68.75 101 ASP A C 1
ATOM 827 O O . ASP A 1 101 ? 7.884 -12.600 -7.819 1.00 68.75 101 ASP A O 1
ATOM 831 N N . PRO A 1 102 ? 9.286 -13.304 -6.203 1.00 75.94 102 PRO A N 1
ATOM 832 C CA . PRO A 1 102 ? 9.679 -13.968 -4.950 1.00 75.94 102 PRO A CA 1
ATOM 833 C C . PRO A 1 102 ? 9.357 -13.138 -3.684 1.00 75.94 102 PRO A C 1
ATOM 835 O O . PRO A 1 102 ? 9.092 -11.940 -3.804 1.00 75.94 102 PRO A O 1
ATOM 838 N N . PRO A 1 103 ? 9.377 -13.721 -2.463 1.00 71.69 103 PRO A N 1
ATOM 839 C CA . PRO A 1 103 ? 8.949 -13.058 -1.220 1.00 71.69 103 PRO A CA 1
ATOM 840 C C . PRO A 1 103 ? 9.612 -11.703 -0.921 1.00 71.69 103 PRO A C 1
ATOM 842 O O . PRO A 1 103 ? 9.002 -10.845 -0.277 1.00 71.69 103 PRO A O 1
ATOM 845 N N . GLU A 1 104 ? 10.830 -11.476 -1.411 1.00 77.19 104 GLU A N 1
ATOM 846 C CA . GLU A 1 104 ? 11.575 -10.215 -1.303 1.00 77.19 104 GLU A CA 1
ATOM 847 C C . GLU A 1 104 ? 10.824 -9.045 -1.971 1.00 77.19 104 GLU A C 1
ATOM 849 O O . GLU A 1 104 ? 10.910 -7.896 -1.525 1.00 77.19 104 GLU A O 1
ATOM 854 N N . ARG A 1 105 ? 9.972 -9.341 -2.967 1.00 86.12 105 ARG A N 1
ATOM 855 C CA . ARG A 1 105 ? 9.069 -8.380 -3.628 1.00 86.12 105 ARG A CA 1
ATOM 856 C C . ARG A 1 105 ? 8.150 -7.662 -2.653 1.00 86.12 105 ARG A C 1
ATOM 858 O O . ARG A 1 105 ? 7.712 -6.547 -2.934 1.00 86.12 105 ARG A O 1
ATOM 865 N N . LEU A 1 106 ? 7.841 -8.274 -1.511 1.00 86.69 106 LEU A N 1
ATOM 866 C CA . LEU A 1 106 ? 7.005 -7.648 -0.495 1.00 86.69 106 LEU A CA 1
ATOM 867 C C . LEU A 1 106 ? 7.682 -6.422 0.115 1.00 86.69 106 LEU A C 1
ATOM 869 O O . LEU A 1 106 ? 7.034 -5.395 0.314 1.00 86.69 106 LEU A O 1
ATOM 873 N N . GLN A 1 107 ? 8.982 -6.498 0.383 1.00 87.19 107 GLN A N 1
ATOM 874 C CA . GLN A 1 107 ? 9.729 -5.386 0.965 1.00 87.19 107 GLN A CA 1
ATOM 875 C C . GLN A 1 107 ? 9.923 -4.270 -0.056 1.00 87.19 107 GLN A C 1
ATOM 877 O O . GLN A 1 107 ? 9.720 -3.101 0.267 1.00 87.19 107 GLN A O 1
ATOM 882 N N . GLU A 1 108 ? 10.219 -4.635 -1.302 1.00 92.31 108 GLU A N 1
ATOM 883 C CA . GLU A 1 108 ? 10.262 -3.699 -2.422 1.00 92.31 108 GLU A CA 1
ATOM 884 C C . GLU A 1 108 ? 8.922 -2.982 -2.614 1.00 92.31 108 GLU A C 1
ATOM 886 O O . GLU A 1 108 ? 8.907 -1.771 -2.820 1.00 92.31 108 GLU A O 1
ATOM 891 N N . LEU A 1 109 ? 7.793 -3.693 -2.504 1.00 93.44 109 LEU A N 1
ATOM 892 C CA . LEU A 1 109 ? 6.460 -3.098 -2.584 1.00 93.44 109 LEU A CA 1
ATOM 893 C C . LEU A 1 109 ? 6.207 -2.136 -1.417 1.00 93.44 109 LEU A C 1
ATOM 895 O O . LEU A 1 109 ? 5.725 -1.025 -1.633 1.00 93.44 109 LEU A O 1
ATOM 899 N N . VAL A 1 110 ? 6.528 -2.533 -0.181 1.00 92.56 110 VAL A N 1
ATOM 900 C CA . VAL A 1 110 ? 6.377 -1.662 0.997 1.00 92.56 110 VAL A CA 1
ATOM 901 C C . VAL A 1 110 ? 7.210 -0.393 0.830 1.00 92.56 110 VAL A C 1
ATOM 903 O O . VAL A 1 110 ? 6.694 0.709 1.031 1.00 92.56 110 VAL A O 1
ATOM 906 N N . PHE A 1 111 ? 8.470 -0.538 0.417 1.00 94.44 111 PHE A N 1
ATOM 907 C CA . PHE A 1 111 ? 9.365 0.575 0.123 1.00 94.44 111 PHE A CA 1
ATOM 908 C C . PHE A 1 111 ? 8.789 1.459 -0.989 1.00 94.44 111 PHE A C 1
ATOM 910 O O . PHE A 1 111 ? 8.661 2.670 -0.820 1.00 94.44 111 PHE A O 1
ATOM 917 N N . PHE A 1 112 ? 8.344 0.857 -2.095 1.00 96.31 112 PHE A N 1
ATOM 918 C CA . PHE A 1 112 ? 7.720 1.557 -3.213 1.00 96.31 112 PHE A CA 1
ATOM 919 C C . PHE A 1 112 ? 6.531 2.407 -2.759 1.00 96.31 112 PHE A C 1
ATOM 921 O O . PHE A 1 112 ? 6.449 3.587 -3.105 1.00 96.31 112 PHE A O 1
ATOM 928 N N . ILE A 1 113 ? 5.625 1.840 -1.960 1.00 96.31 113 ILE A N 1
ATOM 929 C CA . ILE A 1 113 ? 4.451 2.554 -1.451 1.00 96.31 113 ILE A CA 1
ATOM 930 C C . ILE A 1 113 ? 4.891 3.726 -0.575 1.00 96.31 113 ILE A C 1
ATOM 932 O O . ILE A 1 113 ? 4.450 4.850 -0.807 1.00 96.31 113 ILE A O 1
ATOM 936 N N . ARG A 1 114 ? 5.783 3.494 0.395 1.00 95.31 114 ARG A N 1
ATOM 937 C CA . ARG A 1 114 ? 6.252 4.537 1.320 1.00 95.31 114 ARG A CA 1
ATOM 938 C C . ARG A 1 114 ? 6.907 5.695 0.586 1.00 95.31 114 ARG A C 1
ATOM 940 O O . ARG A 1 114 ? 6.484 6.835 0.765 1.00 95.31 114 ARG A O 1
ATOM 947 N N . GLN A 1 115 ? 7.876 5.403 -0.279 1.00 94.81 115 GLN A N 1
ATOM 948 C CA . GLN A 1 115 ? 8.637 6.429 -0.989 1.00 94.81 115 GLN A CA 1
ATOM 949 C C . GLN A 1 115 ? 7.751 7.258 -1.920 1.00 94.81 115 GLN A C 1
ATOM 951 O O . GLN A 1 115 ? 7.868 8.484 -1.972 1.00 94.81 115 GLN A O 1
ATOM 956 N N . ASN A 1 116 ? 6.813 6.621 -2.623 1.00 95.06 116 ASN A N 1
ATOM 957 C CA . ASN A 1 116 ? 5.963 7.342 -3.564 1.00 95.06 116 ASN A CA 1
ATOM 958 C C . ASN A 1 116 ? 4.749 8.025 -2.896 1.00 95.06 116 ASN A C 1
ATOM 960 O O . ASN A 1 116 ? 4.174 8.949 -3.471 1.00 95.06 116 ASN A O 1
ATOM 964 N N . MET A 1 117 ? 4.377 7.653 -1.667 1.00 94.31 117 MET A N 1
ATOM 965 C CA . MET A 1 117 ? 3.276 8.285 -0.921 1.00 94.31 117 MET A CA 1
ATOM 966 C C . MET A 1 117 ? 3.715 9.422 0.015 1.00 94.31 117 MET A C 1
ATOM 968 O O . MET A 1 117 ? 2.850 10.078 0.606 1.00 94.31 117 MET A O 1
ATOM 972 N N . VAL A 1 118 ? 5.017 9.739 0.100 1.00 93.00 118 VAL A N 1
ATOM 973 C CA . VAL A 1 118 ? 5.513 10.943 0.805 1.00 93.00 118 VAL A CA 1
ATOM 974 C C . VAL A 1 118 ? 4.844 12.202 0.244 1.00 93.00 118 VAL A C 1
ATOM 976 O O . VAL A 1 118 ? 4.283 13.011 0.988 1.00 93.00 118 VAL A O 1
ATOM 979 N N . LYS A 1 119 ? 4.833 12.342 -1.089 1.00 93.31 119 LYS A N 1
ATOM 980 C CA . LYS A 1 119 ? 4.153 13.431 -1.801 1.00 93.31 119 LYS A CA 1
ATOM 981 C C . LYS A 1 119 ? 2.998 12.884 -2.639 1.00 93.31 119 LYS A C 1
ATOM 983 O O . LYS A 1 119 ? 3.119 12.686 -3.840 1.00 93.31 119 LYS A O 1
ATOM 988 N N . ARG A 1 120 ? 1.837 12.734 -2.000 1.00 93.81 120 ARG A N 1
ATOM 989 C CA . ARG A 1 120 ? 0.574 12.257 -2.605 1.00 93.81 120 ARG A CA 1
ATOM 990 C C . ARG A 1 120 ? 0.148 13.010 -3.872 1.00 93.81 120 ARG A C 1
ATOM 992 O O . ARG A 1 120 ? -0.430 12.417 -4.772 1.00 93.81 120 ARG A O 1
ATOM 999 N N . SER A 1 121 ? 0.459 14.301 -3.965 1.00 94.56 121 SER A N 1
ATOM 1000 C CA . SER A 1 121 ? 0.142 15.127 -5.135 1.00 94.56 121 SER A CA 1
ATOM 1001 C C . SER A 1 121 ? 1.146 15.006 -6.286 1.00 94.56 121 SER A C 1
ATOM 1003 O O . SER A 1 121 ? 0.948 15.641 -7.320 1.00 94.56 121 SER A O 1
ATOM 1005 N N . ALA A 1 122 ? 2.236 14.250 -6.121 1.00 95.94 122 ALA A N 1
ATOM 1006 C CA . ALA A 1 122 ? 3.220 14.056 -7.177 1.00 95.94 122 ALA A CA 1
ATOM 1007 C C . ALA A 1 122 ? 2.651 13.181 -8.298 1.00 95.94 122 ALA A C 1
ATOM 1009 O O . ALA A 1 122 ? 1.977 12.184 -8.037 1.00 95.94 122 ALA A O 1
ATOM 1010 N N . TYR A 1 123 ? 2.958 13.547 -9.541 1.00 97.38 123 TYR A N 1
ATOM 1011 C CA . TYR A 1 123 ? 2.627 12.744 -10.714 1.00 97.38 123 TYR A CA 1
ATOM 1012 C C . TYR A 1 123 ? 3.429 11.444 -10.728 1.00 97.38 123 TYR A C 1
ATOM 1014 O O . TYR A 1 123 ? 4.613 11.439 -10.377 1.00 97.38 123 TYR A O 1
ATOM 1022 N N . ILE A 1 124 ? 2.796 10.358 -11.166 1.00 97.44 124 ILE A N 1
ATOM 1023 C CA . ILE A 1 124 ? 3.394 9.017 -11.148 1.00 97.44 124 ILE A CA 1
ATOM 1024 C C . ILE A 1 124 ? 4.617 8.959 -12.064 1.00 97.44 124 ILE A C 1
ATOM 1026 O O . ILE A 1 124 ? 5.712 8.655 -11.597 1.00 97.44 124 ILE A O 1
ATOM 1030 N N . ILE A 1 125 ? 4.457 9.295 -13.349 1.00 97.56 125 ILE A N 1
ATOM 1031 C CA . ILE A 1 125 ? 5.517 9.129 -14.358 1.00 97.56 125 ILE A CA 1
ATOM 1032 C C . ILE A 1 125 ? 6.794 9.898 -13.979 1.00 97.56 125 ILE A C 1
ATOM 1034 O O . ILE A 1 125 ? 7.832 9.252 -13.850 1.00 97.56 125 ILE A O 1
ATOM 1038 N N . PRO A 1 126 ? 6.754 11.214 -13.682 1.00 96.94 126 PRO A N 1
ATOM 1039 C CA . PRO A 1 126 ? 7.958 11.943 -13.284 1.00 96.94 126 PRO A CA 1
ATOM 1040 C C . PRO A 1 126 ? 8.583 11.432 -11.983 1.00 96.94 126 PRO A C 1
ATOM 1042 O O . PRO A 1 126 ? 9.766 11.650 -11.740 1.00 96.94 126 PRO A O 1
ATOM 1045 N N . THR A 1 127 ? 7.799 10.798 -11.106 1.00 97.06 127 THR A N 1
ATOM 1046 C CA . THR A 1 127 ? 8.324 10.219 -9.864 1.00 97.06 127 THR A CA 1
ATOM 1047 C C . THR A 1 127 ? 9.066 8.917 -10.148 1.00 97.06 127 THR A C 1
ATOM 1049 O O . THR A 1 127 ? 10.171 8.736 -9.644 1.00 97.06 127 THR A O 1
ATOM 1052 N N . LEU A 1 128 ? 8.510 8.047 -10.994 1.00 97.50 128 LEU A N 1
ATOM 1053 C CA . LEU A 1 128 ? 9.126 6.766 -11.344 1.00 97.50 128 LEU A CA 1
ATOM 1054 C C . LEU A 1 128 ? 10.312 6.910 -12.302 1.00 97.50 128 LEU A C 1
ATOM 1056 O O . LEU A 1 128 ? 11.263 6.137 -12.210 1.00 97.50 128 LEU A O 1
ATOM 1060 N N . GLU A 1 129 ? 10.324 7.937 -13.151 1.00 97.00 129 GLU A N 1
ATOM 1061 C CA . GLU A 1 129 ? 11.462 8.220 -14.033 1.00 97.00 129 GLU A CA 1
ATOM 1062 C C . GLU A 1 129 ? 12.740 8.614 -13.285 1.00 97.00 129 GLU A C 1
ATOM 1064 O O . GLU A 1 129 ? 13.833 8.423 -13.812 1.00 97.00 129 GLU A O 1
ATOM 1069 N N . LYS A 1 130 ? 12.631 9.085 -12.034 1.00 96.06 130 LYS A N 1
ATOM 1070 C CA . LYS A 1 130 ? 13.799 9.307 -11.162 1.00 96.06 130 LYS A CA 1
ATOM 1071 C C . LYS A 1 130 ? 14.522 8.009 -10.817 1.00 96.06 130 LYS A C 1
ATOM 1073 O O . LYS A 1 130 ? 15.717 8.033 -10.545 1.00 96.06 130 LYS A O 1
ATOM 1078 N N . TRP A 1 131 ? 13.789 6.899 -10.794 1.00 97.00 131 TRP A N 1
ATOM 1079 C CA . TRP A 1 131 ? 14.332 5.580 -10.506 1.00 97.00 131 TRP A CA 1
ATOM 1080 C C . TRP A 1 131 ? 14.743 4.850 -11.780 1.00 97.00 131 TRP A C 1
ATOM 1082 O O . TRP A 1 131 ? 15.805 4.242 -11.815 1.00 97.00 131 TRP A O 1
ATOM 1092 N N . ILE A 1 132 ? 13.917 4.904 -12.827 1.00 97.38 132 ILE A N 1
ATOM 1093 C CA . ILE A 1 132 ? 14.210 4.283 -14.123 1.00 97.38 132 ILE A CA 1
ATOM 1094 C C . ILE A 1 132 ? 13.945 5.312 -15.226 1.00 97.38 132 ILE A C 1
ATOM 1096 O O . ILE A 1 132 ? 12.784 5.512 -15.607 1.00 97.38 132 ILE A O 1
ATOM 1100 N N . PRO A 1 133 ? 14.992 5.969 -15.754 1.00 96.75 133 PRO A N 1
ATOM 1101 C CA . PRO A 1 133 ? 14.845 6.960 -16.813 1.00 96.75 133 PRO A CA 1
ATOM 1102 C C . PRO A 1 133 ? 14.120 6.396 -18.042 1.00 96.75 133 PRO A C 1
ATOM 1104 O O . PRO A 1 133 ? 14.382 5.278 -18.482 1.00 96.75 133 PRO A O 1
ATOM 1107 N N . GLY A 1 134 ? 13.185 7.168 -18.604 1.00 95.25 134 GLY A N 1
ATOM 1108 C CA . GLY A 1 134 ? 12.445 6.777 -19.810 1.00 95.25 134 GLY A CA 1
ATOM 1109 C C . GLY A 1 134 ? 11.463 5.613 -19.614 1.00 95.25 134 GLY A C 1
ATOM 1110 O O . GLY A 1 134 ? 11.077 4.950 -20.583 1.00 95.25 134 GLY A O 1
ATOM 1111 N N . CYS A 1 135 ? 11.042 5.316 -18.380 1.00 96.25 135 CYS A N 1
ATOM 1112 C CA . CYS A 1 135 ? 9.977 4.338 -18.143 1.00 96.25 135 CYS A CA 1
ATOM 1113 C C . CYS A 1 135 ? 8.576 4.864 -18.519 1.00 96.25 135 CYS A C 1
ATOM 1115 O O . CYS A 1 135 ? 7.673 4.054 -18.745 1.00 96.25 135 CYS A O 1
ATOM 1117 N N . GLY A 1 136 ? 8.389 6.183 -18.670 1.00 96.56 136 GLY A N 1
ATOM 1118 C CA . GLY A 1 136 ? 7.094 6.825 -18.916 1.00 96.56 136 GLY A CA 1
ATOM 1119 C C . GLY A 1 136 ? 6.258 6.218 -20.049 1.00 96.56 136 GLY A C 1
ATOM 1120 O O . GLY A 1 136 ? 5.129 5.798 -19.789 1.00 96.56 136 GLY A O 1
ATOM 1121 N N . PRO A 1 137 ? 6.774 6.075 -21.286 1.00 96.81 137 PRO A N 1
ATOM 1122 C CA . PRO A 1 137 ? 6.009 5.482 -22.388 1.00 96.81 137 PRO A CA 1
ATOM 1123 C C . PRO A 1 137 ? 5.508 4.057 -22.103 1.00 96.81 137 PRO A C 1
ATOM 1125 O O . PRO A 1 137 ? 4.426 3.672 -22.551 1.00 96.81 137 PRO A O 1
ATOM 1128 N N . ARG A 1 138 ? 6.271 3.273 -21.330 1.00 96.38 138 ARG A N 1
ATOM 1129 C CA . ARG A 1 138 ? 5.900 1.907 -20.924 1.00 96.38 138 ARG A CA 1
ATOM 1130 C C . ARG A 1 138 ? 4.814 1.927 -19.849 1.00 96.38 138 ARG A C 1
ATOM 1132 O O . ARG A 1 138 ? 3.863 1.156 -19.949 1.00 96.38 138 ARG A O 1
ATOM 1139 N N . LEU A 1 139 ? 4.899 2.860 -18.898 1.00 96.31 139 LEU A N 1
ATOM 1140 C CA . LEU A 1 139 ? 3.849 3.104 -17.903 1.00 96.31 139 LEU A CA 1
ATOM 1141 C C . LEU A 1 139 ? 2.522 3.507 -18.561 1.00 96.31 139 LEU A C 1
ATOM 1143 O O . LEU A 1 139 ? 1.473 2.972 -18.205 1.00 96.31 139 LEU A O 1
ATOM 1147 N N . ILE A 1 140 ? 2.571 4.385 -19.568 1.00 96.88 140 ILE A N 1
ATOM 1148 C CA . ILE A 1 140 ? 1.382 4.820 -20.316 1.00 96.88 140 ILE A CA 1
ATOM 1149 C C . ILE A 1 140 ? 0.738 3.651 -21.059 1.00 96.88 140 ILE A C 1
ATOM 1151 O O . ILE A 1 140 ? -0.475 3.463 -20.980 1.00 96.88 140 ILE A O 1
ATOM 1155 N N . ARG A 1 141 ? 1.542 2.819 -21.734 1.00 95.44 141 ARG A N 1
ATOM 1156 C CA . ARG A 1 141 ? 1.042 1.608 -22.403 1.00 95.44 141 ARG A CA 1
ATOM 1157 C C . ARG A 1 141 ? 0.370 0.640 -21.423 1.00 95.44 141 ARG A C 1
ATOM 1159 O O . ARG A 1 141 ? -0.578 -0.035 -21.803 1.00 95.44 141 ARG A O 1
ATOM 1166 N N . GLY A 1 142 ? 0.840 0.593 -20.177 1.00 92.81 142 GLY A N 1
ATOM 1167 C CA . GLY A 1 142 ? 0.238 -0.190 -19.098 1.00 92.81 142 GLY A CA 1
ATOM 1168 C C . GLY A 1 142 ? -0.962 0.464 -18.403 1.00 92.81 142 GLY A C 1
ATOM 1169 O O . GLY A 1 142 ? -1.433 -0.073 -17.405 1.00 92.81 142 GLY A O 1
ATOM 1170 N N . GLY A 1 143 ? -1.461 1.602 -18.903 1.00 93.81 143 GLY A N 1
ATOM 1171 C CA . GLY A 1 143 ? -2.694 2.238 -18.429 1.00 93.81 143 GLY A CA 1
ATOM 1172 C C . GLY A 1 143 ? -2.513 3.409 -17.458 1.00 93.81 143 GLY A C 1
ATOM 1173 O O . GLY A 1 143 ? -3.514 3.945 -16.986 1.00 93.81 143 GLY A O 1
ATOM 1174 N N . VAL A 1 144 ? -1.280 3.840 -17.168 1.00 95.38 144 VAL A N 1
ATOM 1175 C CA . VAL A 1 144 ? -1.026 5.045 -16.355 1.00 95.38 144 VAL A CA 1
ATOM 1176 C C . VAL A 1 144 ? -1.262 6.299 -17.195 1.00 95.38 144 VAL A C 1
ATOM 1178 O O . VAL A 1 144 ? -0.652 6.475 -18.249 1.00 95.38 144 VAL A O 1
ATOM 1181 N N . ARG A 1 145 ? -2.110 7.220 -16.736 1.00 95.19 145 ARG A N 1
ATOM 1182 C CA . ARG A 1 145 ? -2.342 8.487 -17.443 1.00 95.19 145 ARG A CA 1
ATOM 1183 C C . ARG A 1 145 ? -1.290 9.516 -17.048 1.00 95.19 145 ARG A C 1
ATOM 1185 O O . ARG A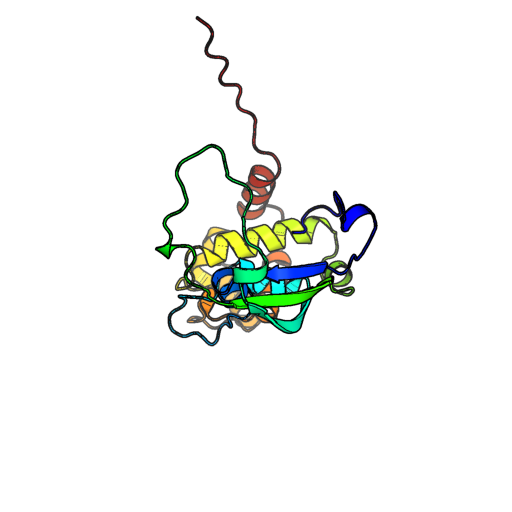 1 145 ? -0.798 9.536 -15.924 1.00 95.19 145 ARG A O 1
ATOM 1192 N N . VAL A 1 146 ? -0.999 10.437 -17.964 1.00 93.75 146 VAL A N 1
ATOM 1193 C CA . VAL A 1 146 ? 0.037 11.475 -17.792 1.00 93.75 146 VAL A CA 1
ATOM 1194 C C . VAL A 1 146 ? -0.184 12.336 -16.541 1.00 93.75 146 VAL A C 1
ATOM 1196 O O . VAL A 1 146 ? 0.776 12.752 -15.899 1.00 93.75 146 VAL A O 1
ATOM 1199 N N . PHE A 1 147 ? -1.446 12.567 -16.172 1.00 94.50 147 PHE A N 1
ATOM 1200 C CA . PHE A 1 147 ? -1.828 13.401 -15.031 1.00 94.50 147 PHE A CA 1
ATOM 1201 C C . PHE A 1 147 ? -2.203 12.610 -13.774 1.00 94.50 147 PHE A C 1
ATOM 1203 O O . PHE A 1 147 ? -2.637 13.218 -12.797 1.00 94.50 147 PHE A O 1
ATOM 1210 N N . ASP A 1 148 ? -2.050 11.283 -13.772 1.00 95.06 148 ASP A N 1
ATOM 1211 C CA . ASP A 1 148 ? -2.319 10.496 -12.571 1.00 95.06 148 ASP A CA 1
ATOM 1212 C C . ASP A 1 148 ? -1.287 10.827 -11.482 1.00 95.06 148 ASP A C 1
ATOM 1214 O O . ASP A 1 148 ? -0.073 10.884 -11.731 1.00 95.06 148 ASP A O 1
ATOM 1218 N N . ARG A 1 149 ? -1.772 11.058 -10.257 1.00 95.94 149 ARG A N 1
ATOM 1219 C CA . ARG A 1 149 ? -0.940 11.333 -9.079 1.00 95.94 149 ARG A CA 1
ATOM 1220 C C . ARG A 1 149 ? -0.926 10.132 -8.147 1.00 95.94 149 ARG A C 1
ATOM 1222 O O . ARG A 1 149 ? -1.869 9.348 -8.114 1.00 95.94 149 ARG A O 1
ATOM 1229 N N . MET A 1 150 ? 0.124 10.017 -7.339 1.00 94.94 150 MET A N 1
ATOM 1230 C CA . MET A 1 150 ? 0.304 8.883 -6.424 1.00 94.94 150 MET A CA 1
ATOM 1231 C C . MET A 1 150 ? -0.887 8.690 -5.474 1.00 94.94 150 MET A C 1
ATOM 1233 O O . MET A 1 150 ? -1.358 7.572 -5.289 1.00 94.94 150 MET A O 1
ATOM 1237 N N . GLY A 1 151 ? -1.419 9.780 -4.917 1.00 94.38 151 GLY A N 1
ATOM 1238 C CA . GLY A 1 151 ? -2.562 9.750 -4.006 1.00 94.38 151 GLY A CA 1
ATOM 1239 C C . GLY A 1 151 ? -3.912 9.485 -4.676 1.00 94.38 151 GLY A C 1
ATOM 1240 O O . GLY A 1 151 ? -4.875 9.227 -3.960 1.00 94.38 151 GLY A O 1
ATOM 1241 N N . ASP A 1 152 ? -3.991 9.537 -6.010 1.00 94.12 152 ASP A N 1
ATOM 1242 C CA . ASP A 1 152 ? -5.213 9.210 -6.754 1.00 94.12 152 ASP A CA 1
ATOM 1243 C C . ASP A 1 152 ? -5.350 7.691 -6.974 1.00 94.12 152 ASP A C 1
ATOM 1245 O O . ASP A 1 152 ? -6.424 7.212 -7.340 1.00 94.12 152 ASP A O 1
ATOM 1249 N N . LEU A 1 153 ? -4.283 6.913 -6.755 1.00 95.19 153 LEU A N 1
ATOM 1250 C CA . LEU A 1 153 ? -4.284 5.472 -6.988 1.00 95.19 153 LEU A CA 1
ATOM 1251 C C . LEU A 1 153 ? -4.962 4.710 -5.846 1.00 95.19 153 LEU A C 1
ATOM 1253 O O . LEU A 1 153 ? -4.611 4.854 -4.674 1.00 95.19 153 LEU A O 1
ATOM 1257 N N . SER A 1 154 ? -5.885 3.818 -6.197 1.00 95.12 154 SER A N 1
ATOM 1258 C CA . SER A 1 154 ? -6.387 2.791 -5.280 1.00 95.12 154 SER A CA 1
ATOM 1259 C C . SER A 1 154 ? -5.291 1.759 -4.964 1.00 95.12 154 SER A C 1
ATOM 1261 O O . SER A 1 154 ? -4.339 1.621 -5.738 1.00 95.12 154 SER A O 1
ATOM 1263 N N . PRO A 1 155 ? -5.422 0.970 -3.883 1.00 94.56 155 PRO A N 1
ATOM 1264 C CA . PRO A 1 155 ? -4.407 -0.015 -3.507 1.00 94.56 155 PRO A CA 1
ATOM 1265 C C . PRO A 1 155 ? -4.041 -0.989 -4.644 1.00 94.56 155 PRO A C 1
ATOM 1267 O O . PRO A 1 155 ? -2.865 -1.199 -4.936 1.00 94.56 155 PRO A O 1
ATOM 1270 N N . ASN A 1 156 ? -5.039 -1.502 -5.369 1.00 93.25 156 ASN A N 1
ATOM 1271 C CA . ASN A 1 156 ? -4.820 -2.411 -6.500 1.00 93.25 156 ASN A CA 1
ATOM 1272 C C . ASN A 1 156 ? -4.146 -1.722 -7.698 1.00 93.25 156 ASN A C 1
ATOM 1274 O O . ASN A 1 156 ? -3.358 -2.347 -8.412 1.00 93.25 156 ASN A O 1
ATOM 1278 N N . GLN A 1 157 ? -4.418 -0.433 -7.920 1.00 95.44 157 GLN A N 1
ATOM 1279 C CA . GLN A 1 157 ? -3.718 0.334 -8.952 1.00 95.44 157 GLN A CA 1
ATOM 1280 C C . GLN A 1 157 ? -2.256 0.567 -8.566 1.00 95.44 157 GLN A C 1
ATOM 1282 O O . GLN A 1 157 ? -1.389 0.411 -9.418 1.00 95.44 157 GLN A O 1
ATOM 1287 N N . VAL A 1 158 ? -1.961 0.852 -7.292 1.00 96.12 158 VAL A N 1
ATOM 1288 C CA . VAL A 1 158 ? -0.576 0.951 -6.800 1.00 96.12 158 VAL A CA 1
ATOM 1289 C C . VAL A 1 158 ? 0.179 -0.358 -7.031 1.00 96.12 158 VAL A C 1
ATOM 1291 O O . VAL A 1 158 ? 1.281 -0.335 -7.574 1.00 96.12 158 VAL A O 1
ATOM 1294 N N . LEU A 1 159 ? -0.433 -1.498 -6.702 1.00 94.00 159 LEU A N 1
ATOM 1295 C CA . LEU A 1 159 ? 0.142 -2.818 -6.967 1.00 94.00 159 LEU A CA 1
ATOM 1296 C C . LEU A 1 159 ? 0.382 -3.057 -8.470 1.00 94.00 159 LEU A C 1
ATOM 1298 O O . LEU A 1 159 ? 1.425 -3.581 -8.853 1.00 94.00 159 LEU A O 1
ATOM 1302 N N . SER A 1 160 ? -0.559 -2.658 -9.327 1.00 94.12 160 SER A N 1
ATOM 1303 C CA . SER A 1 160 ? -0.432 -2.806 -10.785 1.00 94.12 160 SER A CA 1
ATOM 1304 C C . SER A 1 160 ? 0.708 -1.954 -11.348 1.00 94.12 160 SER A C 1
ATOM 1306 O O . SER A 1 160 ? 1.503 -2.437 -12.152 1.00 94.12 160 SER A O 1
ATOM 1308 N N . VAL A 1 161 ? 0.835 -0.709 -10.878 1.00 96.69 161 VAL A N 1
ATOM 1309 C CA . VAL A 1 161 ? 1.947 0.180 -11.238 1.00 96.69 161 VAL A CA 1
ATOM 1310 C C . VAL A 1 161 ? 3.276 -0.397 -10.756 1.00 96.69 161 VAL A C 1
ATOM 1312 O O . VAL A 1 161 ? 4.232 -0.412 -11.527 1.00 96.69 161 VAL A O 1
ATOM 1315 N N . PHE A 1 162 ? 3.337 -0.915 -9.525 1.00 95.69 162 PHE A N 1
ATOM 1316 C CA . PHE A 1 162 ? 4.539 -1.563 -9.004 1.00 95.69 162 PHE A CA 1
ATOM 1317 C C . PHE A 1 162 ? 4.950 -2.763 -9.861 1.00 95.69 162 PHE A C 1
ATOM 1319 O O . PHE A 1 162 ? 6.105 -2.837 -10.260 1.00 95.69 162 PHE A O 1
ATOM 1326 N N . ARG A 1 163 ? 4.014 -3.653 -10.212 1.00 93.00 163 ARG A N 1
ATOM 1327 C CA . ARG A 1 163 ? 4.276 -4.812 -11.086 1.00 93.00 163 ARG A CA 1
ATOM 1328 C C . ARG A 1 163 ? 4.815 -4.402 -12.452 1.00 93.00 163 ARG A C 1
ATOM 1330 O O . ARG A 1 163 ? 5.759 -5.003 -12.951 1.00 93.00 163 ARG A O 1
ATOM 1337 N N . LEU A 1 164 ? 4.237 -3.364 -13.051 1.00 94.94 164 LEU A N 1
ATOM 1338 C CA . LEU A 1 164 ? 4.716 -2.850 -14.329 1.00 94.94 164 LEU A CA 1
ATOM 1339 C C . LEU A 1 164 ? 6.128 -2.272 -14.198 1.00 94.94 164 LEU A C 1
ATOM 1341 O O . LEU A 1 164 ? 7.014 -2.654 -14.957 1.00 94.94 164 LEU A O 1
ATOM 1345 N N . PHE A 1 165 ? 6.346 -1.402 -13.211 1.00 96.00 165 PHE A N 1
ATOM 1346 C CA . PHE A 1 165 ? 7.646 -0.802 -12.911 1.00 96.00 165 PHE A CA 1
ATOM 1347 C C . PHE A 1 165 ? 8.719 -1.862 -12.644 1.00 96.00 165 PHE A C 1
ATOM 1349 O O . PHE A 1 165 ? 9.849 -1.741 -13.111 1.00 96.00 165 PHE A O 1
ATOM 1356 N N . SER A 1 166 ? 8.346 -2.926 -11.940 1.00 94.06 166 SER A N 1
ATOM 1357 C CA . SER A 1 166 ? 9.255 -3.973 -11.503 1.00 94.06 166 SER A CA 1
ATOM 1358 C C . SER A 1 166 ? 9.530 -5.069 -12.529 1.00 94.06 166 SER A C 1
ATOM 1360 O O . SER A 1 166 ? 10.492 -5.825 -12.379 1.00 94.06 166 SER A O 1
ATOM 1362 N N . SER A 1 167 ? 8.718 -5.114 -13.588 1.00 93.38 167 SER A N 1
ATOM 1363 C CA . SER A 1 167 ? 8.927 -5.942 -14.780 1.00 93.38 167 SER A CA 1
ATOM 1364 C C . SER A 1 167 ? 9.884 -5.321 -15.805 1.00 93.38 167 SER A C 1
ATOM 1366 O O . SER A 1 167 ? 10.250 -5.977 -16.780 1.00 93.38 167 SER A O 1
ATOM 1368 N N . LEU A 1 168 ? 10.276 -4.054 -15.623 1.00 95.50 168 LEU A N 1
ATOM 1369 C CA . LEU A 1 168 ? 11.173 -3.369 -16.550 1.00 95.50 168 LEU A CA 1
ATOM 1370 C C . LEU A 1 168 ? 12.579 -3.992 -16.504 1.00 95.50 168 LEU A C 1
ATOM 1372 O O . LEU A 1 168 ? 13.072 -4.290 -15.416 1.00 95.50 168 LEU A O 1
ATOM 1376 N N . PRO A 1 169 ? 13.264 -4.155 -17.651 1.00 95.50 169 PRO A N 1
ATOM 1377 C CA . PRO A 1 169 ? 14.578 -4.802 -17.692 1.00 95.50 169 PRO A CA 1
ATOM 1378 C C . PRO A 1 169 ? 15.645 -4.044 -16.890 1.00 95.50 169 PRO A C 1
ATOM 1380 O O . PRO A 1 169 ? 16.571 -4.646 -16.352 1.00 95.50 169 PRO A O 1
ATOM 1383 N N . GLU A 1 170 ? 15.506 -2.725 -16.762 1.00 96.00 170 GLU A N 1
ATOM 1384 C CA . GLU A 1 170 ? 16.424 -1.872 -16.007 1.00 96.00 170 GLU A CA 1
ATOM 1385 C C . GLU A 1 170 ? 16.211 -1.960 -14.487 1.00 96.00 170 GLU A C 1
ATOM 1387 O O . GLU A 1 170 ? 17.046 -1.480 -13.722 1.00 96.00 170 GLU A O 1
ATOM 1392 N N . TYR A 1 171 ? 15.109 -2.567 -14.031 1.00 95.25 171 TYR A N 1
ATOM 1393 C CA . TYR A 1 171 ? 14.702 -2.552 -12.627 1.00 95.25 171 TYR A CA 1
ATOM 1394 C C . TYR A 1 171 ? 15.757 -3.148 -11.691 1.00 95.25 171 TYR A C 1
ATOM 1396 O O . TYR A 1 171 ? 16.092 -2.522 -10.685 1.00 95.25 171 TYR A O 1
ATOM 1404 N N . ALA A 1 172 ? 16.326 -4.304 -12.049 1.00 92.88 172 ALA A N 1
ATOM 1405 C CA . ALA A 1 172 ? 17.307 -5.019 -11.227 1.00 92.88 172 ALA A CA 1
ATOM 1406 C C . ALA A 1 172 ? 18.576 -4.196 -10.930 1.00 92.88 172 ALA A C 1
ATOM 1408 O O . ALA A 1 172 ? 19.176 -4.352 -9.873 1.00 92.88 172 ALA A O 1
ATOM 1409 N N . HIS A 1 173 ? 18.954 -3.289 -11.835 1.00 94.06 173 HIS A N 1
ATOM 1410 C CA . HIS A 1 173 ? 20.155 -2.453 -11.718 1.00 94.06 173 HIS A CA 1
ATOM 1411 C C . HIS A 1 173 ? 19.821 -0.981 -11.433 1.00 94.06 173 HIS A C 1
ATOM 1413 O O . HIS A 1 173 ? 20.675 -0.104 -11.557 1.00 94.06 173 HIS A O 1
ATOM 1419 N N . SER A 1 174 ? 18.566 -0.688 -11.093 1.00 96.06 174 SER A N 1
ATOM 1420 C CA . SER A 1 174 ? 18.115 0.680 -10.862 1.00 96.06 174 SER A CA 1
ATOM 1421 C C . SER A 1 174 ? 18.561 1.206 -9.487 1.00 96.06 174 SER A C 1
ATOM 1423 O O . SER A 1 174 ? 18.688 0.433 -8.533 1.00 96.06 174 SER A O 1
ATOM 1425 N N . PRO A 1 175 ? 18.704 2.536 -9.313 1.00 96.19 175 PRO A N 1
ATOM 1426 C CA . PRO A 1 175 ? 18.917 3.153 -8.002 1.00 96.19 175 PRO A CA 1
ATOM 1427 C C . PRO A 1 175 ? 17.844 2.800 -6.963 1.00 96.19 175 PRO A C 1
ATOM 1429 O O . PRO A 1 175 ? 18.100 2.900 -5.765 1.00 96.19 175 PRO A O 1
ATOM 1432 N N . PHE A 1 176 ? 16.654 2.373 -7.404 1.00 96.31 176 PHE A N 1
ATOM 1433 C CA . PHE A 1 176 ? 15.590 1.909 -6.517 1.00 96.31 176 PHE A CA 1
ATOM 1434 C C . PHE A 1 176 ? 16.026 0.670 -5.734 1.00 96.31 176 PHE A C 1
ATOM 1436 O O . PHE A 1 176 ? 15.873 0.644 -4.518 1.00 96.31 176 PHE A O 1
ATOM 1443 N N . GLN A 1 177 ? 16.632 -0.316 -6.401 1.00 94.69 177 GLN A N 1
ATOM 1444 C CA . GLN A 1 177 ? 17.128 -1.537 -5.758 1.00 94.69 177 GLN A CA 1
ATOM 1445 C C . GLN A 1 177 ? 18.229 -1.242 -4.736 1.00 94.69 177 GLN A C 1
ATOM 1447 O O . GLN A 1 177 ? 18.191 -1.733 -3.609 1.00 94.69 177 GLN A O 1
ATOM 1452 N N . ALA A 1 178 ? 19.159 -0.347 -5.080 1.00 93.44 178 ALA A N 1
ATOM 1453 C CA . ALA A 1 178 ? 20.189 0.103 -4.147 1.00 93.44 178 ALA A CA 1
ATOM 1454 C C . ALA A 1 178 ? 19.596 0.814 -2.913 1.00 93.44 178 ALA A C 1
ATOM 1456 O O . ALA A 1 178 ? 20.088 0.645 -1.797 1.00 93.44 178 ALA A O 1
ATOM 1457 N N . ALA A 1 179 ? 18.532 1.603 -3.097 1.00 94.50 179 ALA A N 1
ATOM 1458 C CA . ALA A 1 179 ? 17.854 2.290 -2.001 1.00 94.50 179 ALA A CA 1
ATOM 1459 C C . ALA A 1 179 ? 17.067 1.319 -1.103 1.00 94.50 179 ALA A C 1
ATOM 1461 O O . ALA A 1 179 ? 17.132 1.436 0.120 1.00 94.50 179 ALA A O 1
ATOM 1462 N N . VAL A 1 180 ? 16.395 0.332 -1.700 1.00 92.69 180 VAL A N 1
ATOM 1463 C CA . VAL A 1 180 ? 15.712 -0.757 -0.989 1.00 92.69 180 VAL A CA 1
ATOM 1464 C C . VAL A 1 180 ? 16.696 -1.530 -0.104 1.00 92.69 180 VAL A C 1
ATOM 1466 O O . VAL A 1 180 ? 16.439 -1.709 1.086 1.00 92.69 180 VAL A O 1
ATOM 1469 N N . ALA A 1 181 ? 17.848 -1.930 -0.652 1.00 90.38 181 ALA A N 1
ATOM 1470 C CA . ALA A 1 181 ? 18.870 -2.665 0.093 1.00 90.38 181 ALA A CA 1
ATOM 1471 C C . ALA A 1 181 ? 19.397 -1.875 1.306 1.00 90.38 181 ALA A C 1
ATOM 1473 O O . ALA A 1 181 ? 19.578 -2.452 2.380 1.00 90.38 181 ALA A O 1
ATOM 1474 N N . ARG A 1 182 ? 19.576 -0.554 1.148 1.00 89.94 182 ARG A N 1
ATOM 1475 C CA . ARG A 1 182 ? 20.021 0.359 2.213 1.00 89.94 182 ARG A CA 1
ATOM 1476 C C . ARG A 1 182 ? 18.985 0.538 3.323 1.00 89.94 182 ARG A C 1
ATOM 1478 O O . ARG A 1 182 ? 19.365 0.637 4.481 1.00 89.94 182 ARG A O 1
ATOM 1485 N N . GLU A 1 183 ? 17.690 0.583 2.997 1.00 85.62 183 GLU A N 1
ATOM 1486 C CA . GLU A 1 183 ? 16.640 0.677 4.028 1.00 85.62 183 GLU A CA 1
ATOM 1487 C C . GLU A 1 183 ? 16.540 -0.617 4.852 1.00 85.62 183 GLU A C 1
ATOM 1489 O O . GLU A 1 183 ? 16.221 -0.571 6.038 1.00 85.62 183 GLU A O 1
ATOM 1494 N N . MET A 1 184 ? 16.837 -1.772 4.250 1.00 76.50 184 MET A N 1
ATOM 1495 C CA . MET A 1 184 ? 16.777 -3.061 4.946 1.00 76.50 184 MET A CA 1
ATOM 1496 C C . MET A 1 184 ? 18.001 -3.385 5.798 1.00 76.50 184 MET A C 1
ATOM 1498 O O . MET A 1 184 ? 17.868 -4.097 6.791 1.00 76.50 184 MET A O 1
ATOM 1502 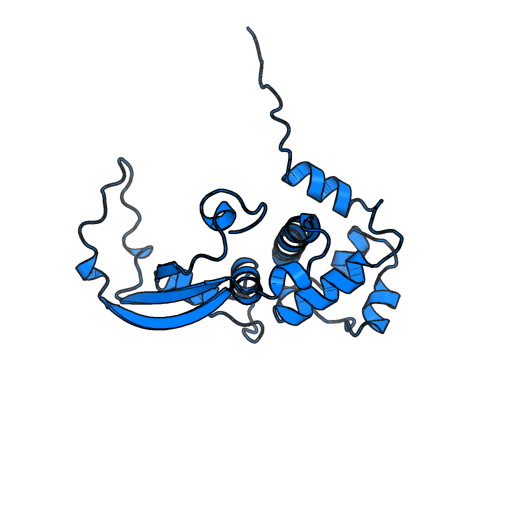N N . HIS A 1 185 ? 19.169 -2.871 5.420 1.00 71.31 185 HIS A N 1
ATOM 1503 C CA . HIS A 1 185 ? 20.410 -3.015 6.171 1.00 71.31 185 HIS A CA 1
ATOM 1504 C C . HIS A 1 185 ? 20.885 -1.613 6.543 1.00 71.31 185 HIS A C 1
ATOM 1506 O O . HIS A 1 185 ? 21.747 -1.069 5.847 1.00 71.31 185 HIS A O 1
ATOM 1512 N N . PRO A 1 186 ? 20.306 -0.988 7.586 1.00 61.66 186 PRO A N 1
ATOM 1513 C CA . PRO A 1 186 ? 20.889 0.232 8.111 1.00 61.66 186 PRO A CA 1
ATOM 1514 C C . PRO A 1 186 ? 22.318 -0.119 8.521 1.00 61.66 186 PRO A C 1
ATOM 1516 O O . PRO A 1 186 ? 22.524 -0.977 9.381 1.00 61.66 186 PRO A O 1
ATOM 1519 N N . THR A 1 187 ? 23.306 0.473 7.852 1.00 51.19 187 THR A N 1
ATOM 1520 C CA . THR A 1 187 ? 24.682 0.414 8.324 1.00 51.19 187 THR A CA 1
ATOM 1521 C C . THR A 1 187 ? 24.659 0.993 9.731 1.00 51.19 187 THR A C 1
ATOM 1523 O O . THR A 1 187 ? 24.291 2.150 9.931 1.00 51.19 187 THR A O 1
ATOM 1526 N N . HIS A 1 188 ? 24.952 0.155 10.727 1.00 50.34 188 HIS A N 1
ATOM 1527 C CA . HIS A 1 188 ? 25.443 0.654 12.000 1.00 50.34 188 HIS A CA 1
ATOM 1528 C C . HIS A 1 188 ? 26.809 1.250 11.670 1.00 50.34 188 HIS A C 1
ATOM 1530 O O . HIS A 1 188 ? 27.813 0.548 11.694 1.00 50.34 188 HIS A O 1
ATOM 1536 N N . ASP A 1 189 ? 26.820 2.506 11.232 1.00 46.12 189 ASP A N 1
ATOM 1537 C CA . ASP A 1 189 ? 28.040 3.287 11.294 1.00 46.12 189 ASP A CA 1
ATOM 1538 C C . ASP A 1 189 ? 28.294 3.496 12.787 1.00 46.12 189 ASP A C 1
ATOM 1540 O O . ASP A 1 189 ? 27.527 4.158 13.493 1.00 46.12 189 ASP A O 1
ATOM 1544 N N . ASP A 1 190 ? 29.297 2.770 13.271 1.00 44.44 190 ASP A N 1
ATOM 1545 C CA . ASP A 1 190 ? 29.918 2.948 14.568 1.00 44.44 190 ASP A CA 1
ATOM 1546 C C . ASP A 1 190 ? 30.365 4.409 14.690 1.00 44.44 190 ASP A C 1
ATOM 1548 O O . ASP A 1 190 ? 31.400 4.794 14.149 1.00 44.44 190 ASP A O 1
ATOM 1552 N N . ASP A 1 191 ? 29.637 5.211 15.468 1.00 46.75 191 ASP A N 1
ATOM 1553 C CA . ASP A 1 191 ? 30.235 6.353 16.161 1.00 46.75 191 ASP A CA 1
ATOM 1554 C C . ASP A 1 191 ? 31.105 5.798 17.307 1.00 46.75 191 ASP A C 1
ATOM 1556 O O . ASP A 1 191 ? 30.818 5.948 18.497 1.00 46.75 191 ASP A O 1
ATOM 1560 N N . HIS A 1 192 ? 32.181 5.104 16.931 1.00 47.00 192 HIS A N 1
ATOM 1561 C CA . HIS A 1 192 ? 33.417 5.132 17.692 1.00 47.00 192 HIS A CA 1
ATOM 1562 C C . HIS A 1 192 ? 34.114 6.449 17.353 1.00 47.00 192 HIS A C 1
ATOM 1564 O O . HIS A 1 192 ? 35.004 6.493 16.508 1.00 47.00 192 HIS A O 1
ATOM 1570 N N . ASP A 1 193 ? 33.713 7.516 18.039 1.00 49.84 193 ASP A N 1
ATOM 1571 C CA . ASP A 1 193 ? 34.654 8.585 18.355 1.00 49.84 193 ASP A CA 1
ATOM 1572 C C . ASP A 1 193 ? 35.233 8.262 19.738 1.00 49.84 193 ASP A C 1
ATOM 1574 O O . ASP A 1 193 ? 34.634 8.505 20.790 1.00 49.84 193 ASP A O 1
ATOM 1578 N N . GLU A 1 194 ? 36.381 7.585 19.709 1.00 45.69 194 GLU A N 1
ATOM 1579 C CA . GLU A 1 194 ? 37.316 7.526 20.823 1.00 45.69 194 GLU A CA 1
ATOM 1580 C C . GLU A 1 194 ? 37.927 8.913 21.066 1.00 45.69 194 GLU A C 1
ATOM 1582 O O . GLU A 1 194 ? 38.425 9.544 20.133 1.00 45.69 194 GLU A O 1
ATOM 1587 N N . SER A 1 195 ? 38.065 9.234 22.359 1.00 43.97 195 SER A N 1
ATOM 1588 C CA . SER A 1 195 ? 39.020 10.161 23.014 1.00 43.97 195 SER A CA 1
ATOM 1589 C C . SER A 1 195 ? 38.444 11.469 23.553 1.00 43.97 195 SER A C 1
ATOM 1591 O O . SER A 1 195 ? 38.303 12.449 22.792 1.00 43.97 195 SER A O 1
#

Foldseek 3Di:
DCQPCDDPSVVPWDKDWDWAAPLVVQLCPDWLVPPVLPRDFLVNLVQVLFWDKDWPDKDFPVVCPPDPDDPDDDDDVVVRVGRIIITMMTTTDPCNPVLQPPSNSSLLLSLLSHQQRVDQQAQDQVSLCLFPPPCNVQLVVLPRDRRDGSSNDGSVRSSSSSVSSCPDPCNCVTVSVVVSVCVVDVPPPDPPPDD

Sequence (195 aa):
M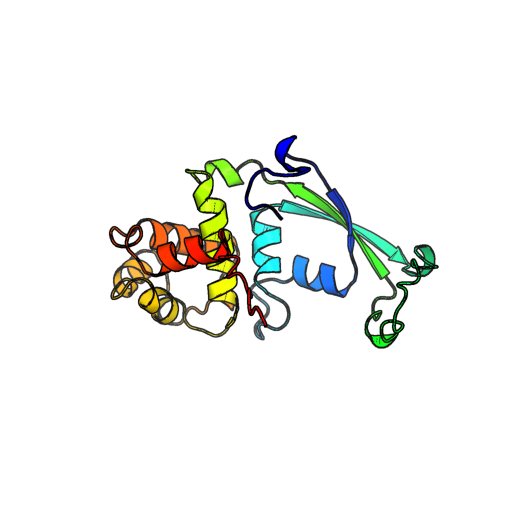LPQRASLFAIGRIDFLLFLTETEYTYLSASNSDHNFKKYRDVSILYKLFFDIEVLGKVPRALFLPLPQKEGKMPDQRMCDGQQMHLVHLSPRSDLFDILDPPERLQELVFFIRQNMVKRSAYIIPTLEKWIPGCGPRLIRGGVRVFDRMGDLSPNQVLSVFRLFSSLPEYAHSPFQAAVAREMHPTHDDDHDES